Protein AF-A0A1M3G402-F1 (afdb_monomer)

pLDDT: mean 89.8, std 9.54, range [37.75, 97.69]

Structure (mmCIF, N/CA/C/O backbone):
data_AF-A0A1M3G402-F1
#
_entry.id   AF-A0A1M3G402-F1
#
loop_
_atom_site.group_PDB
_atom_site.id
_atom_site.type_symbol
_atom_site.label_atom_id
_atom_site.label_alt_id
_atom_site.label_comp_id
_atom_site.label_asym_id
_atom_site.label_entity_id
_atom_site.label_seq_id
_atom_site.pdbx_PDB_ins_code
_atom_site.Cartn_x
_atom_site.Cartn_y
_atom_site.Cartn_z
_atom_site.occupancy
_atom_site.B_iso_or_equiv
_atom_site.auth_seq_id
_atom_site.auth_comp_id
_atom_site.auth_asym_id
_atom_site.auth_atom_id
_atom_site.pdbx_PDB_model_num
ATOM 1 N N . MET A 1 1 ? 2.327 3.807 -29.766 1.00 37.75 1 MET A N 1
ATOM 2 C CA . MET A 1 1 ? 3.514 4.642 -29.469 1.00 37.75 1 MET A CA 1
ATOM 3 C C . MET A 1 1 ? 4.165 4.108 -28.208 1.00 37.75 1 MET A C 1
ATOM 5 O O . MET A 1 1 ? 3.500 4.064 -27.182 1.00 37.75 1 MET A O 1
ATOM 9 N N . SER A 1 2 ? 5.418 3.668 -28.281 1.00 40.75 2 SER A N 1
ATOM 10 C CA . SER A 1 2 ? 6.236 3.371 -27.102 1.00 40.75 2 SER A CA 1
ATOM 11 C C . SER A 1 2 ? 6.726 4.685 -26.488 1.00 40.75 2 SER A C 1
ATOM 13 O O . SER A 1 2 ? 7.307 5.507 -27.195 1.00 40.75 2 SER A O 1
ATOM 15 N N . HIS A 1 3 ? 6.468 4.901 -25.198 1.00 56.16 3 HIS A N 1
ATOM 16 C CA . HIS A 1 3 ? 6.969 6.053 -24.447 1.00 56.16 3 HIS A CA 1
ATOM 17 C C . HIS A 1 3 ? 8.198 5.620 -23.642 1.00 56.16 3 HIS A C 1
ATOM 19 O O . HIS A 1 3 ? 8.148 4.592 -22.970 1.00 56.16 3 HIS A O 1
ATOM 25 N N . ILE A 1 4 ? 9.298 6.368 -23.740 1.00 74.06 4 ILE A N 1
ATOM 26 C CA . ILE A 1 4 ? 10.528 6.113 -22.983 1.00 74.06 4 ILE A CA 1
ATOM 27 C C . ILE A 1 4 ? 10.749 7.306 -22.059 1.00 74.06 4 ILE A C 1
ATOM 29 O O . ILE A 1 4 ? 10.953 8.423 -22.530 1.00 74.06 4 ILE A O 1
ATOM 33 N N . GLU A 1 5 ? 10.724 7.057 -20.752 1.00 68.94 5 GLU A N 1
ATOM 34 C CA . GLU A 1 5 ? 11.042 8.053 -19.732 1.00 68.94 5 GLU A CA 1
ATOM 35 C C . GLU A 1 5 ? 12.444 7.793 -19.178 1.00 68.94 5 GLU A C 1
ATOM 37 O O . GLU A 1 5 ? 12.760 6.691 -18.728 1.00 68.94 5 GLU A O 1
ATOM 42 N N . VAL A 1 6 ? 13.293 8.822 -19.191 1.00 75.94 6 VAL A N 1
ATOM 43 C CA . VAL A 1 6 ? 14.640 8.775 -18.610 1.00 75.94 6 VAL A CA 1
ATOM 44 C C . VAL A 1 6 ? 14.690 9.772 -17.459 1.00 75.94 6 VAL A C 1
ATOM 46 O O . VAL A 1 6 ? 14.539 10.974 -17.667 1.00 75.94 6 VAL A O 1
ATOM 49 N N . SER A 1 7 ? 14.899 9.282 -16.236 1.00 65.88 7 SER A N 1
ATOM 50 C CA . SER A 1 7 ? 14.936 10.114 -15.030 1.00 65.88 7 SER A CA 1
ATOM 51 C C . SER A 1 7 ? 16.307 10.069 -14.365 1.00 65.88 7 SER A C 1
ATOM 53 O O . SER A 1 7 ? 16.817 9.005 -14.016 1.00 65.88 7 SER A O 1
ATOM 55 N N . VAL A 1 8 ? 16.879 11.253 -14.133 1.00 62.59 8 VAL A N 1
ATOM 56 C CA . VAL A 1 8 ? 18.131 11.443 -13.377 1.00 62.59 8 VAL A CA 1
ATOM 57 C C . VAL A 1 8 ? 17.907 11.327 -11.862 1.00 62.59 8 VAL A C 1
ATOM 59 O O . VAL A 1 8 ? 18.861 11.235 -11.099 1.00 62.59 8 VAL A O 1
ATOM 62 N N . ARG A 1 9 ? 16.641 11.341 -11.421 1.00 65.81 9 ARG A N 1
ATOM 63 C CA . ARG A 1 9 ? 16.237 11.309 -10.005 1.00 65.81 9 ARG A CA 1
ATOM 64 C C . ARG A 1 9 ? 15.881 9.907 -9.512 1.00 65.81 9 ARG A C 1
ATOM 66 O O . ARG A 1 9 ? 15.567 9.735 -8.338 1.00 65.81 9 ARG A O 1
ATOM 73 N N . SER A 1 10 ? 15.881 8.915 -10.402 1.00 67.44 10 SER A N 1
ATOM 74 C CA . SER A 1 10 ? 15.511 7.549 -10.047 1.00 67.44 10 SER A CA 1
ATOM 75 C C . SER A 1 10 ? 16.657 6.857 -9.322 1.00 67.44 10 SER A C 1
ATOM 77 O O . SER A 1 10 ? 17.731 6.647 -9.889 1.00 67.44 10 SER A O 1
ATOM 79 N N . LEU A 1 11 ? 16.406 6.453 -8.077 1.00 74.25 11 LEU A N 1
ATOM 80 C CA . LEU A 1 11 ? 17.325 5.605 -7.332 1.00 74.25 11 LEU A CA 1
ATOM 81 C C . LEU A 1 11 ? 17.373 4.227 -8.011 1.00 74.25 11 LEU A C 1
ATOM 83 O O . LEU A 1 11 ? 16.361 3.526 -8.094 1.00 74.25 11 LEU A O 1
ATOM 87 N N . LYS A 1 12 ? 18.545 3.864 -8.541 1.00 77.25 12 LYS A N 1
ATOM 88 C CA . LYS A 1 12 ? 18.757 2.588 -9.247 1.00 77.25 12 LYS A CA 1
ATOM 89 C C . LYS A 1 12 ? 18.954 1.409 -8.296 1.00 77.25 12 LYS A C 1
ATOM 91 O O . LYS A 1 12 ? 18.904 0.273 -8.741 1.00 77.25 12 LYS A O 1
ATOM 96 N N . THR A 1 13 ? 19.186 1.673 -7.015 1.00 79.31 13 THR A N 1
ATOM 97 C CA . THR A 1 13 ? 19.441 0.667 -5.985 1.00 79.31 13 THR A CA 1
ATOM 98 C C . THR A 1 13 ? 18.247 0.513 -5.032 1.00 79.31 13 THR A C 1
ATOM 100 O O . THR A 1 13 ? 17.574 1.504 -4.741 1.00 79.31 13 THR A O 1
ATOM 103 N N . PRO A 1 14 ? 17.991 -0.704 -4.519 1.00 88.44 14 PRO A N 1
ATOM 104 C CA . PRO A 1 14 ? 18.639 -1.959 -4.905 1.00 88.44 14 PRO A CA 1
ATOM 105 C C . PRO A 1 14 ? 18.153 -2.468 -6.278 1.00 88.44 14 PRO A C 1
ATOM 107 O O . PRO A 1 14 ? 17.034 -2.180 -6.714 1.00 88.44 14 PRO A O 1
ATOM 110 N N . PHE A 1 15 ? 19.023 -3.207 -6.968 1.00 90.69 15 PHE A N 1
ATOM 111 C CA . PHE A 1 15 ? 18.737 -3.853 -8.248 1.00 90.69 15 PHE A CA 1
ATOM 112 C C . PHE A 1 15 ? 19.199 -5.308 -8.220 1.00 90.69 15 PHE A C 1
ATOM 114 O O . PHE A 1 15 ? 20.129 -5.661 -7.501 1.00 90.69 15 PHE A O 1
ATOM 121 N N . THR A 1 16 ? 18.584 -6.132 -9.062 1.00 91.50 16 THR A N 1
ATOM 122 C CA . THR A 1 16 ? 19.033 -7.499 -9.342 1.00 91.50 16 THR A CA 1
ATOM 123 C C . THR A 1 16 ? 19.282 -7.660 -10.831 1.00 91.50 16 THR A C 1
ATOM 125 O O . THR A 1 16 ? 18.688 -6.960 -11.650 1.00 91.50 16 THR A O 1
ATOM 128 N N . VAL A 1 17 ? 20.179 -8.570 -11.194 1.00 93.94 17 VAL A N 1
ATOM 129 C CA . VAL A 1 17 ? 20.367 -8.977 -12.587 1.00 93.94 17 VAL A CA 1
ATOM 130 C C . VAL A 1 17 ? 19.449 -10.163 -12.848 1.00 93.94 17 VAL A C 1
ATOM 132 O O . VAL A 1 17 ? 19.457 -11.133 -12.088 1.00 93.94 17 VAL A O 1
ATOM 135 N N . ARG A 1 18 ? 18.628 -10.078 -13.894 1.00 93.19 18 ARG A N 1
ATOM 136 C CA . ARG A 1 18 ? 17.755 -11.172 -14.326 1.00 93.19 18 ARG A CA 1
ATOM 137 C C . ARG A 1 18 ? 17.930 -11.424 -15.822 1.00 93.19 18 ARG A C 1
ATOM 139 O O . ARG A 1 18 ? 17.976 -10.454 -16.580 1.00 93.19 18 ARG A O 1
ATOM 146 N N . PRO A 1 19 ? 18.016 -12.691 -16.258 1.00 94.25 19 PRO A N 1
ATOM 147 C CA . PRO A 1 19 ? 17.933 -13.011 -17.673 1.00 94.25 19 PRO A CA 1
ATOM 148 C C . PRO A 1 19 ? 16.510 -12.732 -18.169 1.00 94.25 19 PRO A C 1
ATOM 150 O O . PRO A 1 19 ? 15.538 -13.067 -17.490 1.00 94.25 19 PRO A O 1
ATOM 153 N N . ILE A 1 20 ? 16.392 -12.119 -19.342 1.00 93.00 20 ILE A N 1
ATOM 154 C CA . ILE A 1 20 ? 15.121 -11.899 -20.034 1.00 93.00 20 ILE A CA 1
ATOM 155 C C . ILE A 1 20 ? 15.111 -12.730 -21.314 1.00 93.00 20 ILE A C 1
ATOM 157 O O . ILE A 1 20 ? 16.090 -12.745 -22.063 1.00 93.00 20 ILE A O 1
ATOM 161 N N . GLN A 1 21 ? 13.980 -13.388 -21.555 1.00 92.62 21 GLN A N 1
ATOM 162 C CA . GLN A 1 21 ? 13.666 -14.122 -22.772 1.00 92.62 21 GLN A CA 1
ATOM 163 C C . GLN A 1 21 ? 12.439 -13.490 -23.435 1.00 92.62 21 GLN A C 1
ATOM 165 O O . GLN A 1 21 ? 11.575 -12.932 -22.755 1.00 92.62 21 GLN A O 1
ATOM 170 N N . SER A 1 22 ? 12.355 -13.532 -24.766 1.00 90.75 22 SER A N 1
ATOM 171 C CA . SER A 1 22 ? 11.136 -13.084 -25.435 1.00 90.75 22 SER A CA 1
ATOM 172 C C . SER A 1 22 ? 9.976 -14.046 -25.161 1.00 90.75 22 SER A C 1
ATOM 174 O O . SER A 1 22 ? 10.146 -15.266 -25.132 1.00 90.75 22 SER A O 1
ATOM 176 N N . ILE A 1 23 ? 8.766 -13.493 -25.050 1.00 88.31 23 ILE A N 1
ATOM 177 C CA . ILE A 1 23 ? 7.531 -14.287 -24.946 1.00 88.31 23 ILE A CA 1
ATOM 178 C C . ILE A 1 23 ? 7.368 -15.198 -26.175 1.00 88.31 23 ILE A C 1
ATOM 180 O O . ILE A 1 23 ? 6.824 -16.293 -26.065 1.00 88.31 23 ILE A O 1
ATOM 184 N N . LEU A 1 24 ? 7.850 -14.764 -27.350 1.00 89.94 24 LEU A N 1
ATOM 185 C CA . LEU A 1 24 ? 7.780 -15.558 -28.576 1.00 89.94 24 LEU A CA 1
ATOM 186 C C . LEU A 1 24 ? 8.576 -16.856 -28.432 1.00 89.94 24 LEU A C 1
ATOM 188 O O . LEU A 1 24 ? 8.057 -17.914 -28.768 1.00 89.94 24 LEU A O 1
ATOM 192 N N . TRP A 1 25 ? 9.796 -16.781 -27.902 1.00 91.50 25 TRP A N 1
ATOM 193 C CA . TRP A 1 25 ? 10.614 -17.962 -27.650 1.00 91.50 25 TRP A CA 1
ATOM 194 C C . TRP A 1 25 ? 10.048 -18.845 -26.536 1.00 91.50 25 TRP A C 1
ATOM 196 O O . TRP A 1 25 ? 10.049 -20.065 -26.677 1.00 91.50 25 TRP A O 1
ATOM 206 N N . GLU A 1 26 ? 9.538 -18.252 -25.450 1.00 88.69 26 GLU A N 1
ATOM 207 C CA . GLU A 1 26 ? 8.918 -19.004 -24.347 1.00 88.69 26 GLU A CA 1
ATOM 208 C C . GLU A 1 26 ? 7.673 -19.782 -24.800 1.00 88.69 26 GLU A C 1
ATOM 210 O O . GLU A 1 26 ? 7.491 -20.935 -24.412 1.00 88.69 26 GLU A O 1
ATOM 215 N N . ALA A 1 27 ? 6.830 -19.174 -25.640 1.00 91.12 27 ALA A N 1
ATOM 216 C CA . ALA A 1 27 ? 5.607 -19.800 -26.135 1.00 91.12 27 ALA A CA 1
ATOM 217 C C . ALA A 1 27 ? 5.838 -20.706 -27.360 1.00 91.12 27 ALA A C 1
ATOM 219 O O . ALA A 1 27 ? 5.139 -21.706 -27.526 1.00 91.12 27 ALA A O 1
ATOM 220 N N . PHE A 1 28 ? 6.801 -20.364 -28.224 1.00 91.06 28 PHE A N 1
ATOM 221 C CA . PHE A 1 28 ? 7.048 -21.019 -29.513 1.00 91.06 28 PHE A CA 1
ATOM 222 C C . PHE A 1 28 ? 8.554 -21.157 -29.802 1.00 91.06 28 PHE A C 1
ATOM 224 O O . PHE A 1 28 ? 9.082 -20.487 -30.698 1.00 91.06 28 PHE A O 1
ATOM 231 N N . PRO A 1 29 ? 9.271 -22.042 -29.086 1.00 90.06 29 PRO A N 1
ATOM 232 C CA . PRO A 1 29 ? 10.701 -22.230 -29.302 1.00 90.06 29 PRO A CA 1
ATOM 233 C C . PRO A 1 29 ? 10.969 -22.718 -30.732 1.00 90.06 29 PRO A C 1
ATOM 235 O O . PRO A 1 29 ? 10.408 -23.721 -31.180 1.00 90.06 29 PRO A O 1
ATOM 238 N N . ASN A 1 30 ? 11.837 -22.012 -31.462 1.00 89.31 30 ASN A N 1
ATOM 239 C CA . ASN A 1 30 ? 12.111 -22.295 -32.870 1.00 89.31 30 ASN A CA 1
ATOM 240 C C . ASN A 1 30 ? 13.609 -22.252 -33.175 1.00 89.31 30 ASN A C 1
ATOM 242 O O . ASN A 1 30 ? 14.201 -21.187 -33.284 1.00 89.31 30 ASN A O 1
ATOM 246 N N . VAL A 1 31 ? 14.208 -23.414 -33.427 1.00 90.00 31 VAL A N 1
ATOM 247 C CA . VAL A 1 31 ? 15.645 -23.548 -33.724 1.00 90.00 31 VAL A CA 1
ATOM 248 C C . VAL A 1 31 ? 16.144 -22.687 -34.895 1.00 90.00 31 VAL A C 1
ATOM 250 O O . VAL A 1 31 ? 17.323 -22.347 -34.920 1.00 90.00 31 VAL A O 1
ATOM 253 N N . ALA A 1 32 ? 15.279 -22.299 -35.840 1.00 89.12 32 ALA A N 1
ATOM 254 C CA . ALA A 1 32 ? 15.641 -21.396 -36.938 1.00 89.12 32 ALA A CA 1
ATOM 255 C C . ALA A 1 32 ? 15.871 -19.943 -36.478 1.00 89.12 32 ALA A C 1
ATOM 257 O O . ALA A 1 32 ? 16.594 -19.199 -37.137 1.00 89.12 32 ALA A O 1
ATOM 258 N N . TYR A 1 33 ? 15.286 -19.558 -35.342 1.00 84.25 33 TYR A N 1
ATOM 259 C CA . TYR A 1 33 ? 15.416 -18.252 -34.696 1.00 84.25 33 TYR A CA 1
ATOM 260 C C . TYR A 1 33 ? 15.841 -18.444 -33.239 1.00 84.25 33 TYR A C 1
ATOM 262 O O . TYR A 1 33 ? 15.165 -17.984 -32.325 1.00 84.25 33 TYR A O 1
ATOM 270 N N . ALA A 1 34 ? 16.928 -19.191 -33.026 1.00 88.00 34 ALA A N 1
ATOM 271 C CA . ALA A 1 34 ? 17.451 -19.448 -31.691 1.00 88.00 34 ALA A CA 1
ATOM 272 C C . ALA A 1 34 ? 17.720 -18.134 -30.941 1.00 88.00 34 ALA A C 1
ATOM 274 O O . ALA A 1 34 ? 18.495 -17.295 -31.402 1.00 88.00 34 ALA A O 1
ATOM 275 N N . GLU A 1 35 ? 17.091 -17.975 -29.779 1.00 90.00 35 GLU A N 1
ATOM 276 C CA . GLU A 1 35 ? 17.297 -16.832 -28.899 1.00 90.00 35 GLU A CA 1
ATOM 277 C C . GLU A 1 35 ? 18.067 -17.267 -27.652 1.00 90.00 35 GLU A C 1
ATOM 279 O O . GLU A 1 35 ? 17.742 -18.274 -27.023 1.00 90.00 35 GLU A O 1
ATOM 284 N N . THR A 1 36 ? 19.072 -16.482 -27.272 1.00 90.19 36 THR A N 1
ATOM 285 C CA . THR A 1 36 ? 19.764 -16.642 -25.990 1.00 90.19 36 THR A CA 1
ATOM 286 C C . THR A 1 36 ? 19.214 -15.600 -25.017 1.00 90.19 36 THR A C 1
ATOM 288 O O . THR A 1 36 ? 19.193 -14.419 -25.385 1.00 90.19 36 THR A O 1
ATOM 291 N N . PRO A 1 37 ? 18.811 -15.981 -23.788 1.00 92.31 37 PRO A N 1
ATOM 292 C CA . PRO A 1 37 ? 18.436 -15.006 -22.776 1.00 92.31 37 PRO A CA 1
ATOM 293 C C . PRO A 1 37 ? 19.572 -14.007 -22.549 1.00 92.31 37 PRO A C 1
ATOM 295 O O . PRO A 1 37 ? 20.740 -14.397 -22.481 1.00 92.31 37 PRO A O 1
ATOM 298 N N . PHE A 1 38 ? 19.241 -12.727 -22.400 1.00 93.00 38 PHE A N 1
ATOM 299 C CA . PHE A 1 38 ? 20.225 -11.690 -22.088 1.00 93.00 38 PHE A CA 1
ATOM 300 C C . PHE A 1 38 ? 19.964 -11.092 -20.711 1.00 93.00 38 PHE A C 1
ATOM 302 O O . PHE A 1 38 ? 18.823 -10.978 -20.263 1.00 93.00 38 PHE A O 1
ATOM 309 N N . GLU A 1 39 ? 21.036 -10.724 -20.021 1.00 95.69 39 GLU A N 1
ATOM 310 C CA . GLU A 1 39 ? 20.957 -10.198 -18.665 1.00 95.69 39 GLU A CA 1
ATOM 311 C C . GLU A 1 39 ? 20.551 -8.724 -18.649 1.00 95.69 39 GLU A C 1
ATOM 313 O O . GLU A 1 39 ? 21.110 -7.889 -19.363 1.00 95.69 39 GLU A O 1
ATOM 318 N N . VAL A 1 40 ? 19.592 -8.394 -17.784 1.00 93.81 40 VAL A N 1
ATOM 319 C CA . VAL A 1 40 ? 19.124 -7.027 -17.561 1.00 93.81 40 VAL A CA 1
ATOM 320 C C . VAL A 1 40 ? 19.171 -6.704 -16.076 1.00 93.81 40 VAL A C 1
ATOM 322 O O . VAL A 1 40 ? 18.715 -7.477 -15.233 1.00 93.81 40 VAL A O 1
ATOM 325 N N . MET A 1 41 ? 19.704 -5.526 -15.753 1.00 92.12 41 MET A N 1
ATOM 326 C CA . MET A 1 41 ? 19.591 -4.955 -14.414 1.00 92.12 41 MET A CA 1
ATOM 327 C C . MET A 1 41 ? 18.175 -4.419 -14.211 1.00 92.12 41 MET A C 1
ATOM 329 O O . MET A 1 41 ? 17.766 -3.466 -14.878 1.00 92.12 41 MET A O 1
ATOM 333 N N . ILE A 1 42 ? 17.447 -5.005 -13.268 1.00 90.31 42 ILE A N 1
ATOM 334 C CA . ILE A 1 42 ? 16.096 -4.594 -12.900 1.00 90.31 42 ILE A CA 1
ATOM 335 C C . ILE A 1 42 ? 16.083 -4.026 -11.484 1.00 90.31 42 ILE A C 1
ATOM 337 O O . ILE A 1 42 ? 16.729 -4.555 -10.579 1.00 90.31 42 ILE A O 1
ATOM 341 N N . VAL A 1 43 ? 15.329 -2.947 -11.280 1.00 91.19 43 VAL A N 1
ATOM 342 C CA . VAL A 1 43 ? 15.052 -2.443 -9.929 1.00 91.19 43 VAL A CA 1
ATOM 343 C C . VAL A 1 43 ? 14.265 -3.507 -9.172 1.00 91.19 43 VAL A C 1
ATOM 345 O O . VAL A 1 43 ? 13.357 -4.126 -9.727 1.00 91.19 43 VAL A O 1
ATOM 348 N N . GLU A 1 44 ? 14.615 -3.735 -7.910 1.00 92.25 44 GLU A N 1
ATOM 349 C CA . GLU A 1 44 ? 13.956 -4.779 -7.134 1.00 92.25 44 GLU A CA 1
ATOM 350 C C . GLU A 1 44 ? 12.474 -4.459 -6.857 1.00 92.25 44 GLU A C 1
ATOM 352 O O . GLU A 1 44 ? 12.149 -3.331 -6.463 1.00 92.25 44 GLU A O 1
ATOM 357 N N . PRO A 1 45 ? 11.572 -5.457 -6.963 1.00 92.19 45 PRO A N 1
ATOM 358 C CA . PRO A 1 45 ? 10.139 -5.267 -6.737 1.00 92.19 45 PRO A CA 1
ATOM 359 C C . PRO A 1 45 ? 9.795 -4.640 -5.381 1.00 92.19 45 PRO A C 1
ATOM 361 O O . PRO A 1 45 ? 8.915 -3.781 -5.322 1.00 92.19 45 PRO A O 1
ATOM 364 N N . ARG A 1 46 ? 10.523 -4.995 -4.308 1.00 94.19 46 ARG A N 1
ATOM 365 C CA . ARG A 1 46 ? 10.306 -4.443 -2.956 1.00 94.19 46 ARG A CA 1
ATOM 366 C C . ARG A 1 46 ? 10.448 -2.921 -2.905 1.00 94.19 46 ARG A C 1
ATOM 368 O O . ARG A 1 46 ? 9.640 -2.244 -2.276 1.00 94.19 46 ARG A O 1
ATOM 375 N N . LYS A 1 47 ? 11.416 -2.362 -3.639 1.00 93.94 47 LYS A N 1
ATOM 376 C CA . LYS A 1 47 ? 11.606 -0.912 -3.738 1.00 93.94 47 LYS A CA 1
ATOM 377 C C . LYS A 1 47 ? 10.439 -0.271 -4.478 1.00 93.94 47 LYS A C 1
ATOM 379 O O . LYS A 1 47 ? 9.840 0.677 -3.977 1.00 93.94 47 LYS A O 1
ATOM 384 N N . THR A 1 48 ? 10.103 -0.794 -5.655 1.00 92.81 48 THR A N 1
ATOM 385 C CA . THR A 1 48 ? 9.006 -0.259 -6.471 1.00 92.81 48 THR A CA 1
ATOM 386 C C . THR A 1 48 ? 7.664 -0.333 -5.740 1.00 92.81 48 THR A C 1
ATOM 388 O O . THR A 1 48 ? 6.837 0.565 -5.888 1.00 92.81 48 THR A O 1
ATOM 391 N N . PHE A 1 49 ? 7.449 -1.368 -4.931 1.00 96.00 49 PHE A N 1
ATOM 392 C CA . PHE A 1 49 ? 6.276 -1.508 -4.077 1.00 96.00 49 PHE A CA 1
ATOM 393 C C . PHE A 1 49 ? 6.170 -0.368 -3.050 1.00 96.00 49 PHE A C 1
ATOM 395 O O . PHE A 1 49 ? 5.148 0.318 -3.009 1.00 96.00 49 PHE A O 1
ATOM 402 N N . LEU A 1 50 ? 7.239 -0.093 -2.291 1.00 96.69 50 LEU A N 1
ATOM 403 C CA . LEU A 1 50 ? 7.266 1.016 -1.327 1.00 96.69 50 LEU A CA 1
ATOM 404 C C . LEU A 1 50 ? 7.129 2.379 -2.014 1.00 96.69 50 LEU A C 1
ATOM 406 O O . LEU A 1 50 ? 6.383 3.241 -1.556 1.00 96.69 50 LEU A O 1
ATOM 410 N N . GLU A 1 51 ? 7.791 2.573 -3.155 1.00 95.06 51 GLU A N 1
ATOM 411 C CA . GLU A 1 51 ? 7.688 3.817 -3.920 1.00 95.06 51 GLU A CA 1
ATOM 412 C C . GLU A 1 51 ? 6.263 4.108 -4.399 1.00 95.06 51 GLU A C 1
ATOM 414 O O . GLU A 1 51 ? 5.872 5.277 -4.419 1.00 95.06 51 GLU A O 1
ATOM 419 N N . LYS A 1 52 ? 5.484 3.077 -4.753 1.00 96.00 52 LYS A N 1
ATOM 420 C CA . LYS A 1 52 ? 4.062 3.222 -5.099 1.00 96.00 52 LYS A CA 1
ATOM 421 C C . LYS A 1 52 ? 3.232 3.620 -3.884 1.00 96.00 52 LYS A C 1
ATOM 423 O O . LYS A 1 52 ? 2.437 4.550 -3.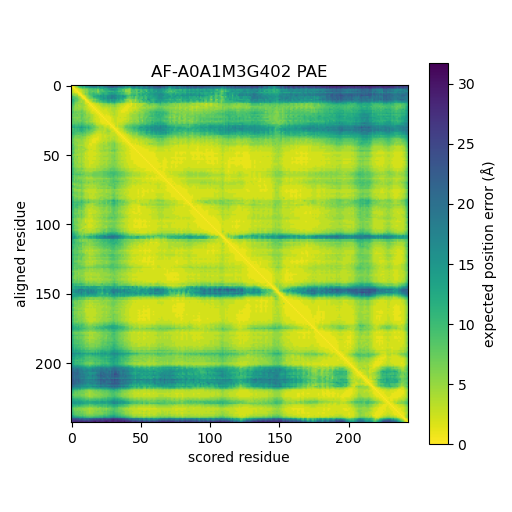992 1.00 96.00 52 LYS A O 1
ATOM 428 N N . ALA A 1 53 ? 3.461 2.987 -2.734 1.00 97.50 53 ALA A N 1
ATOM 429 C CA . ALA A 1 53 ? 2.768 3.336 -1.495 1.00 97.50 53 ALA A CA 1
ATOM 430 C C . ALA A 1 53 ? 3.020 4.806 -1.102 1.00 97.50 53 ALA A C 1
ATOM 432 O O . ALA A 1 53 ? 2.078 5.544 -0.811 1.00 97.50 53 ALA A O 1
ATOM 433 N N . PHE A 1 54 ? 4.274 5.264 -1.184 1.00 96.88 54 PHE A N 1
ATOM 434 C CA . PHE A 1 54 ? 4.634 6.662 -0.929 1.00 96.88 54 PHE A CA 1
ATOM 435 C C . PHE A 1 54 ? 4.029 7.619 -1.956 1.00 96.88 54 PHE A C 1
ATOM 437 O O . PHE A 1 54 ? 3.483 8.648 -1.575 1.00 96.88 54 PHE A O 1
ATOM 444 N N . LEU A 1 55 ? 4.064 7.273 -3.246 1.00 95.81 55 LEU A N 1
ATOM 445 C CA . LEU A 1 55 ? 3.466 8.095 -4.299 1.00 95.81 55 LEU A CA 1
ATOM 446 C C . LEU A 1 55 ? 1.966 8.305 -4.068 1.00 95.81 55 LEU A C 1
ATOM 448 O O . LEU A 1 55 ? 1.480 9.426 -4.201 1.00 95.81 55 LEU A O 1
ATOM 452 N N . LEU A 1 56 ? 1.234 7.249 -3.706 1.00 97.44 56 LEU A N 1
ATOM 453 C CA . LEU A 1 56 ? -0.196 7.341 -3.412 1.00 97.44 56 LEU A CA 1
ATOM 454 C C . LEU A 1 56 ? -0.467 8.196 -2.173 1.00 97.44 56 LEU A C 1
ATOM 456 O O . LEU A 1 56 ? -1.383 9.014 -2.187 1.00 97.44 56 LEU A O 1
ATOM 460 N N . HIS A 1 57 ? 0.361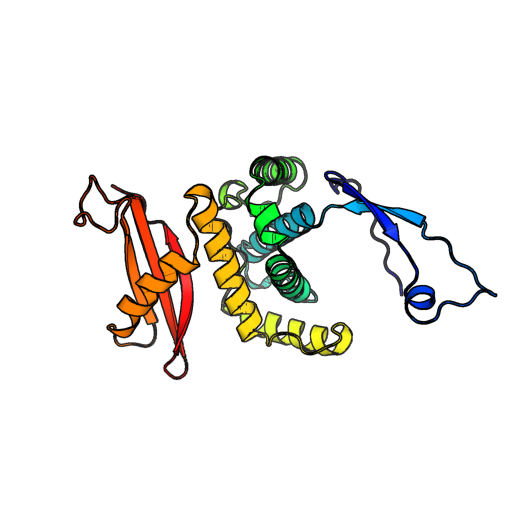 8.071 -1.135 1.00 97.38 57 HIS A N 1
ATOM 461 C CA . HIS A 1 57 ? 0.262 8.929 0.042 1.00 97.38 57 HIS A CA 1
ATOM 462 C C . HIS A 1 57 ? 0.448 10.410 -0.290 1.00 97.38 57 HIS A C 1
ATOM 464 O O . HIS A 1 57 ? -0.364 11.250 0.096 1.00 97.38 57 HIS A O 1
ATOM 470 N N . GLU A 1 58 ? 1.488 10.730 -1.055 1.00 95.69 58 GLU A N 1
ATOM 471 C CA . GLU A 1 58 ? 1.786 12.090 -1.505 1.00 95.69 58 GLU A CA 1
ATOM 472 C C . GLU A 1 58 ? 0.660 12.664 -2.385 1.00 95.69 58 GLU A C 1
ATOM 474 O O . GLU A 1 58 ? 0.337 13.854 -2.314 1.00 95.69 58 GLU A O 1
ATOM 479 N N . GLU A 1 59 ? 0.051 11.816 -3.217 1.00 96.38 59 GLU A N 1
ATOM 480 C CA . GLU A 1 59 ? -1.045 12.167 -4.116 1.00 96.38 59 GLU A CA 1
ATOM 481 C C . GLU A 1 59 ? -2.347 12.438 -3.343 1.00 96.38 59 GLU A C 1
ATOM 483 O O . GLU A 1 59 ? -2.973 13.479 -3.549 1.00 96.38 59 GLU A O 1
ATOM 488 N N . PHE A 1 60 ? -2.724 11.570 -2.399 1.00 96.31 60 PHE A N 1
ATOM 489 C CA . PHE A 1 60 ? -3.934 11.728 -1.580 1.00 96.31 60 PHE A CA 1
ATOM 490 C C . PHE A 1 60 ? -3.796 12.769 -0.467 1.00 96.31 60 PHE A C 1
ATOM 492 O O . PHE A 1 60 ? -4.805 13.317 -0.007 1.00 96.31 60 PHE A O 1
ATOM 499 N N . GLY A 1 61 ? -2.560 13.107 -0.095 1.00 94.44 61 GLY A N 1
ATOM 500 C CA . GLY A 1 61 ? -2.218 14.191 0.823 1.00 94.44 61 GLY A CA 1
ATOM 501 C C . GLY A 1 61 ? -2.395 15.598 0.244 1.00 94.44 61 GLY A C 1
ATOM 502 O O . GLY A 1 61 ? -2.202 16.576 0.962 1.00 94.44 61 GLY A O 1
ATOM 503 N N . LYS A 1 62 ? -2.780 15.746 -1.033 1.00 95.44 62 LYS A N 1
ATOM 504 C CA . LYS A 1 62 ? -3.040 17.066 -1.623 1.00 95.44 62 LYS A CA 1
ATOM 505 C C . LYS A 1 62 ? -4.111 17.833 -0.826 1.00 95.44 62 LYS A C 1
ATOM 507 O O . LYS A 1 62 ? -5.184 17.270 -0.569 1.00 95.44 62 LYS A O 1
ATOM 512 N N . PRO A 1 63 ? -3.860 19.116 -0.481 1.00 94.56 63 PRO A N 1
ATOM 513 C CA . PRO A 1 63 ? -4.828 19.945 0.242 1.00 94.56 63 PRO A CA 1
ATOM 514 C C . PRO A 1 63 ? -6.107 20.184 -0.563 1.00 94.56 63 PRO A C 1
ATOM 516 O O . PRO A 1 63 ? -7.206 20.168 -0.023 1.00 94.56 63 PRO A O 1
ATOM 519 N N . ASP A 1 64 ? -5.952 20.379 -1.872 1.00 94.75 64 ASP A N 1
ATOM 520 C CA . ASP A 1 64 ? -7.053 20.547 -2.814 1.00 94.75 64 ASP A CA 1
ATOM 521 C C . ASP A 1 64 ? -7.365 19.205 -3.484 1.00 94.75 64 ASP A C 1
ATOM 523 O O . ASP A 1 64 ? -6.618 18.736 -4.349 1.00 94.75 64 ASP A O 1
ATOM 527 N N . LYS A 1 65 ? -8.477 18.588 -3.071 1.00 92.19 65 LYS A N 1
ATOM 528 C CA . LYS A 1 65 ? -8.902 17.262 -3.539 1.00 92.19 65 LYS A CA 1
ATOM 529 C C . LYS A 1 65 ? -9.227 17.227 -5.030 1.00 92.19 65 LYS A C 1
ATOM 531 O O . LYS A 1 65 ? -9.025 16.198 -5.662 1.00 92.19 65 LYS A O 1
ATOM 536 N N . SER A 1 66 ? -9.602 18.360 -5.629 1.00 92.56 66 SER A N 1
ATOM 537 C CA . SER A 1 66 ? -9.847 18.446 -7.076 1.00 92.56 66 SER A CA 1
ATOM 538 C C . SER A 1 66 ? -8.580 18.251 -7.921 1.00 92.56 66 SER A C 1
ATOM 540 O O . SER A 1 66 ? -8.664 17.946 -9.109 1.00 92.56 66 SER A O 1
ATOM 542 N N . LYS A 1 67 ? -7.393 18.398 -7.312 1.00 94.69 67 LYS A N 1
ATOM 543 C CA . LYS A 1 67 ? -6.084 18.222 -7.965 1.00 94.69 67 LYS A CA 1
ATOM 544 C C . LYS A 1 67 ? -5.507 16.818 -7.809 1.00 94.69 67 LYS A C 1
ATOM 546 O O . LYS A 1 67 ? -4.364 16.582 -8.230 1.00 94.69 67 LYS A O 1
ATOM 551 N N . ILE A 1 68 ? -6.248 15.904 -7.184 1.00 96.19 68 ILE A N 1
ATOM 552 C CA . ILE A 1 68 ? -5.867 14.496 -7.128 1.00 96.19 68 ILE A CA 1
ATOM 553 C C . ILE A 1 68 ? -6.004 13.917 -8.538 1.00 96.19 68 ILE A C 1
ATOM 555 O O . ILE A 1 68 ? -7.061 13.951 -9.163 1.00 96.19 68 ILE A O 1
ATOM 559 N N . ARG A 1 69 ? -4.898 13.394 -9.056 1.00 95.88 69 ARG A N 1
ATOM 560 C CA . ARG A 1 69 ? -4.833 12.693 -10.334 1.00 95.88 69 ARG A CA 1
ATOM 561 C C . ARG A 1 69 ? -5.438 11.312 -10.143 1.00 95.88 69 ARG A C 1
ATOM 563 O O . ARG A 1 69 ? -5.070 10.615 -9.205 1.00 95.88 69 ARG A O 1
ATOM 570 N N . TYR A 1 70 ? -6.328 10.918 -11.043 1.00 94.81 70 TYR A N 1
ATOM 571 C CA . TYR A 1 70 ? -6.928 9.579 -11.065 1.00 94.81 70 TYR A CA 1
ATOM 572 C C . TYR A 1 70 ? -6.615 8.831 -12.363 1.00 94.81 70 TYR A C 1
ATOM 574 O O . TYR A 1 70 ? -6.460 7.617 -12.340 1.00 94.81 70 TYR A O 1
ATOM 582 N N . ALA A 1 71 ? -6.459 9.547 -13.482 1.00 93.12 71 ALA A N 1
ATOM 583 C CA . ALA A 1 71 ? -6.215 8.939 -14.784 1.00 93.12 71 ALA A CA 1
ATOM 584 C C . ALA A 1 71 ? -4.923 8.105 -14.790 1.00 93.12 71 ALA A C 1
ATOM 586 O O . ALA A 1 71 ? -3.829 8.616 -14.531 1.00 93.12 71 ALA A O 1
ATOM 587 N N . ARG A 1 72 ? -5.061 6.824 -15.137 1.00 90.56 72 ARG A N 1
ATOM 588 C CA . ARG A 1 72 ? -4.036 5.774 -15.141 1.00 90.56 72 ARG A CA 1
ATOM 589 C C . ARG A 1 72 ? -3.396 5.524 -13.773 1.00 90.56 72 ARG A C 1
ATOM 591 O O . ARG A 1 72 ? -2.297 4.969 -13.737 1.00 90.56 72 ARG A O 1
ATOM 598 N N . MET A 1 73 ? -4.030 5.932 -12.672 1.00 94.31 73 MET A N 1
ATOM 599 C CA . MET A 1 73 ? -3.501 5.761 -11.311 1.00 94.31 73 MET A CA 1
ATOM 600 C C . MET A 1 73 ? -4.020 4.510 -10.613 1.00 94.31 73 MET A C 1
ATOM 602 O O . MET A 1 73 ? -3.310 3.965 -9.766 1.00 94.31 73 MET A O 1
ATOM 606 N N . SER A 1 74 ? -5.175 3.978 -11.021 1.00 94.19 74 SER A N 1
ATOM 607 C CA . SER A 1 74 ? -5.709 2.716 -10.488 1.00 94.19 74 SER A CA 1
ATOM 608 C C . SER A 1 74 ? -4.760 1.523 -10.682 1.00 94.19 74 SER A C 1
ATOM 610 O O . SER A 1 74 ? -4.736 0.615 -9.850 1.00 94.19 74 SER A O 1
ATOM 612 N N . ARG A 1 75 ? -3.883 1.557 -11.699 1.00 92.69 75 ARG A N 1
ATOM 613 C CA . ARG A 1 75 ? -2.823 0.550 -11.909 1.00 92.69 75 ARG A CA 1
ATOM 614 C C . ARG A 1 75 ? -1.923 0.350 -10.698 1.00 92.69 75 ARG A C 1
ATOM 616 O O . ARG A 1 75 ? -1.403 -0.739 -10.497 1.00 92.69 75 ARG A O 1
ATOM 623 N N . HIS A 1 76 ? -1.705 1.399 -9.904 1.00 95.62 76 HIS A N 1
ATOM 624 C CA . HIS A 1 76 ? -0.856 1.304 -8.724 1.00 95.62 76 HIS A CA 1
ATOM 625 C C . HIS A 1 76 ? -1.521 0.476 -7.630 1.00 95.62 76 HIS A C 1
ATOM 627 O O . HIS A 1 76 ? -0.821 -0.254 -6.938 1.00 95.62 76 HIS A O 1
ATOM 633 N N . PHE A 1 77 ? -2.852 0.525 -7.523 1.00 95.44 77 PHE A N 1
ATOM 634 C CA . PHE A 1 77 ? -3.603 -0.320 -6.598 1.00 95.44 77 PHE A CA 1
ATOM 635 C C . PHE A 1 77 ? -3.465 -1.786 -7.000 1.00 95.44 77 PHE A C 1
ATOM 637 O O . PHE A 1 77 ? -3.086 -2.616 -6.179 1.00 95.44 77 PHE A O 1
ATOM 644 N N . TYR A 1 78 ? -3.686 -2.080 -8.286 1.00 93.62 78 TYR A N 1
ATOM 645 C CA . TYR A 1 78 ? -3.517 -3.422 -8.837 1.00 93.62 78 TYR A CA 1
ATOM 646 C C . TYR A 1 78 ? -2.099 -3.952 -8.607 1.00 93.62 78 TYR A C 1
ATOM 648 O O . TYR A 1 78 ? -1.922 -5.004 -7.999 1.00 93.62 78 TYR A O 1
ATOM 656 N N . ASP A 1 79 ? -1.081 -3.181 -8.997 1.00 92.56 79 ASP A N 1
ATOM 657 C CA . ASP A 1 79 ? 0.320 -3.554 -8.807 1.00 92.56 79 ASP A CA 1
ATOM 658 C C . ASP A 1 79 ? 0.661 -3.821 -7.331 1.00 92.56 79 ASP A C 1
ATOM 660 O O . ASP A 1 79 ? 1.441 -4.724 -7.034 1.00 92.56 79 ASP A O 1
ATOM 664 N N . MET A 1 80 ? 0.132 -3.021 -6.397 1.00 95.31 80 MET A N 1
ATOM 665 C CA . MET A 1 80 ? 0.375 -3.210 -4.964 1.00 95.31 80 MET A CA 1
ATOM 666 C C . MET A 1 80 ? -0.275 -4.492 -4.451 1.00 95.31 80 MET A C 1
ATOM 668 O O . MET A 1 80 ? 0.384 -5.261 -3.754 1.00 95.31 80 MET A O 1
ATOM 672 N N . VAL A 1 81 ? -1.525 -4.755 -4.826 1.00 93.31 81 VAL A N 1
ATOM 673 C CA . VAL A 1 81 ? -2.241 -5.963 -4.404 1.00 93.31 81 VAL A CA 1
ATOM 674 C C . VAL A 1 81 ? -1.600 -7.224 -4.989 1.00 93.31 81 VAL A C 1
ATOM 676 O O . VAL A 1 81 ? -1.333 -8.164 -4.249 1.00 93.31 81 VAL A O 1
ATOM 679 N N . MET A 1 82 ? -1.239 -7.227 -6.274 1.00 91.56 82 MET A N 1
ATOM 680 C CA . MET A 1 82 ? -0.574 -8.381 -6.894 1.00 91.56 82 MET A CA 1
ATOM 681 C C . MET A 1 82 ? 0.817 -8.644 -6.303 1.00 91.56 82 MET A C 1
ATOM 683 O O . MET A 1 82 ? 1.172 -9.787 -6.028 1.00 91.56 82 MET A O 1
ATOM 687 N N . ASN A 1 83 ? 1.608 -7.594 -6.056 1.00 91.50 83 ASN A N 1
ATOM 688 C CA . ASN A 1 83 ? 2.921 -7.744 -5.419 1.00 91.50 83 ASN A CA 1
ATOM 689 C C . ASN A 1 83 ? 2.810 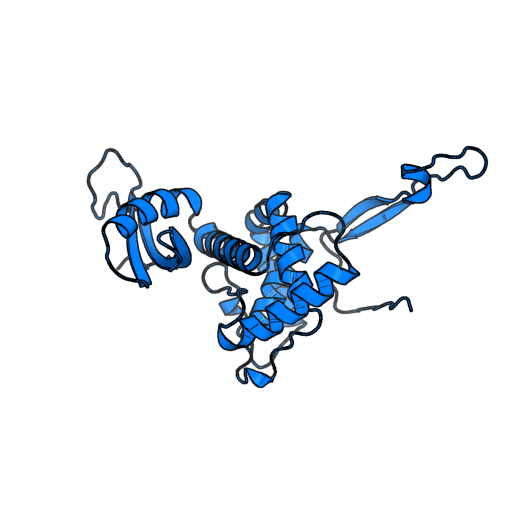-8.237 -3.971 1.00 91.50 83 ASN A C 1
ATOM 691 O O . ASN A 1 83 ? 3.668 -8.981 -3.499 1.00 91.50 83 ASN A O 1
ATOM 695 N N . MET A 1 84 ? 1.771 -7.818 -3.252 1.00 89.00 84 MET A N 1
ATOM 696 C CA . MET A 1 84 ? 1.490 -8.324 -1.915 1.00 89.00 84 MET A CA 1
ATOM 697 C C . MET A 1 84 ? 1.202 -9.830 -1.949 1.00 89.00 84 MET A C 1
ATO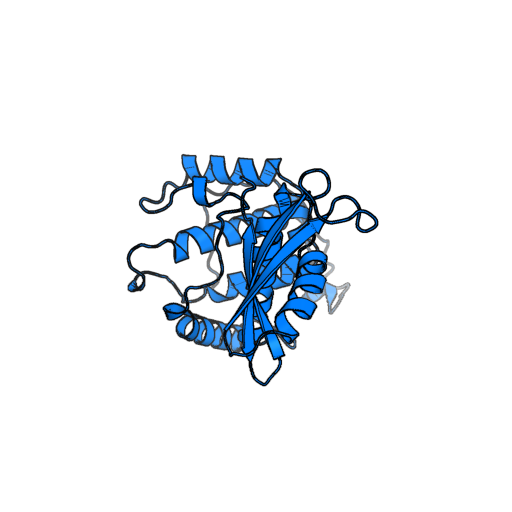M 699 O O . MET A 1 84 ? 1.834 -10.567 -1.195 1.00 89.00 84 MET A O 1
ATOM 703 N N . ASP A 1 85 ? 0.327 -10.281 -2.849 1.00 84.44 85 ASP A N 1
ATOM 704 C CA . ASP A 1 85 ? -0.042 -11.698 -2.987 1.00 84.44 85 ASP A CA 1
ATOM 705 C C . ASP A 1 85 ? 1.155 -12.569 -3.428 1.00 84.44 85 ASP A C 1
ATOM 707 O O . ASP A 1 85 ? 1.265 -13.729 -3.036 1.00 84.44 85 ASP A O 1
ATOM 711 N N . ALA A 1 86 ? 2.109 -11.993 -4.168 1.00 88.94 86 ALA A N 1
ATOM 712 C CA . ALA A 1 86 ? 3.357 -12.644 -4.575 1.00 88.94 86 ALA A CA 1
ATOM 713 C C . ALA A 1 86 ? 4.474 -12.634 -3.502 1.00 88.94 86 ALA A C 1
ATOM 715 O O . ALA A 1 86 ? 5.603 -13.028 -3.793 1.00 88.94 86 ALA A O 1
ATOM 716 N N . GLY A 1 87 ? 4.208 -12.145 -2.285 1.00 91.12 87 GLY A N 1
ATOM 717 C CA . GLY A 1 87 ? 5.175 -12.100 -1.177 1.00 91.12 87 GLY A CA 1
ATOM 718 C C . GLY A 1 87 ? 6.114 -10.886 -1.167 1.00 91.12 87 GLY A C 1
ATOM 719 O O . GLY A 1 87 ? 6.708 -10.582 -0.133 1.00 91.12 87 GLY A O 1
ATOM 720 N N . VAL A 1 88 ? 6.173 -10.105 -2.252 1.00 93.50 88 VAL A N 1
ATOM 721 C CA . VAL A 1 88 ? 7.021 -8.899 -2.356 1.00 93.50 88 VAL A CA 1
ATOM 722 C C . VAL A 1 88 ? 6.679 -7.873 -1.273 1.00 93.50 88 VAL A C 1
ATOM 724 O O . VAL A 1 88 ? 7.569 -7.217 -0.735 1.00 93.50 88 VAL A O 1
ATOM 727 N N . GLY A 1 89 ? 5.393 -7.725 -0.940 1.00 91.62 89 GLY A N 1
ATOM 728 C CA . GLY A 1 89 ? 4.960 -6.808 0.117 1.00 91.62 89 GLY A CA 1
ATOM 729 C C . GLY A 1 89 ? 5.513 -7.181 1.497 1.00 91.62 89 GLY A C 1
ATOM 730 O O . GLY A 1 89 ? 5.883 -6.296 2.267 1.00 91.62 89 GLY A O 1
ATOM 731 N N . ALA A 1 90 ? 5.627 -8.479 1.798 1.00 92.06 90 ALA A N 1
ATOM 732 C CA . ALA A 1 90 ? 6.183 -8.954 3.063 1.00 92.06 90 ALA A CA 1
ATOM 733 C C . ALA A 1 90 ? 7.689 -8.663 3.155 1.00 92.06 90 ALA A C 1
ATOM 735 O O . ALA A 1 90 ? 8.135 -8.113 4.166 1.00 92.06 90 ALA A O 1
ATOM 736 N N . ASP A 1 91 ? 8.435 -8.944 2.082 1.00 93.44 91 ASP A N 1
ATOM 737 C CA . ASP A 1 91 ? 9.867 -8.640 1.978 1.00 93.44 91 ASP A CA 1
ATOM 738 C C . ASP A 1 91 ? 10.130 -7.137 2.116 1.00 93.44 91 ASP A C 1
ATOM 740 O O . ASP A 1 91 ? 11.014 -6.712 2.859 1.00 93.44 91 ASP A O 1
ATOM 744 N N . ALA A 1 92 ? 9.322 -6.313 1.442 1.00 94.50 92 ALA A N 1
ATOM 745 C CA . ALA A 1 92 ? 9.470 -4.864 1.475 1.00 94.50 92 ALA A CA 1
ATOM 746 C C . ALA A 1 92 ? 9.209 -4.276 2.865 1.00 94.50 92 ALA A C 1
ATOM 748 O O . ALA A 1 92 ? 9.901 -3.352 3.283 1.00 94.50 92 ALA A O 1
ATOM 749 N N . LEU A 1 93 ? 8.222 -4.809 3.590 1.00 94.12 93 LEU A N 1
ATOM 750 C CA . LEU A 1 93 ? 7.917 -4.365 4.947 1.00 94.12 93 LEU A CA 1
ATOM 751 C C . LEU A 1 93 ? 8.939 -4.858 5.972 1.00 94.12 93 LEU A C 1
ATOM 753 O O . LEU A 1 93 ? 9.122 -4.197 6.990 1.00 94.12 93 LEU A O 1
ATOM 757 N N . ALA A 1 94 ? 9.566 -6.017 5.751 1.00 93.38 94 ALA A N 1
ATOM 758 C CA . ALA A 1 94 ? 10.618 -6.545 6.621 1.00 93.38 94 ALA A CA 1
ATOM 759 C C . ALA A 1 94 ? 11.939 -5.761 6.512 1.00 93.38 94 ALA A C 1
ATOM 761 O O . ALA A 1 94 ? 12.715 -5.735 7.466 1.00 93.38 94 ALA A O 1
ATOM 762 N N . ASP A 1 95 ? 12.181 -5.104 5.379 1.00 95.00 95 ASP A N 1
ATOM 763 C CA . ASP A 1 95 ? 13.383 -4.313 5.131 1.00 95.00 95 ASP A CA 1
ATOM 764 C C . ASP A 1 95 ? 13.241 -2.863 5.627 1.00 95.00 95 ASP A C 1
ATOM 766 O O . ASP A 1 95 ? 12.994 -1.915 4.874 1.00 95.00 95 ASP A O 1
ATOM 770 N N . HIS A 1 96 ? 13.403 -2.688 6.938 1.00 93.44 96 HIS A N 1
ATOM 771 C CA . HIS A 1 96 ? 13.319 -1.378 7.587 1.00 93.44 96 HIS A CA 1
ATOM 772 C C . HIS A 1 96 ? 14.412 -0.399 7.131 1.00 93.44 96 HIS A C 1
ATOM 774 O O . HIS A 1 96 ? 14.195 0.816 7.148 1.00 93.44 96 HIS A O 1
ATOM 780 N N . GLU A 1 97 ? 15.583 -0.901 6.730 1.00 94.56 97 GLU A N 1
ATOM 781 C CA . GLU A 1 97 ? 16.678 -0.065 6.237 1.00 94.56 97 GLU A CA 1
ATOM 782 C C . GLU A 1 97 ? 16.312 0.542 4.882 1.00 94.56 97 GLU A C 1
ATOM 784 O O . GLU A 1 97 ? 16.367 1.765 4.723 1.00 94.56 97 GLU A O 1
ATOM 789 N N . LEU A 1 98 ? 15.842 -0.283 3.938 1.00 95.00 98 LEU A N 1
ATOM 790 C CA . LEU A 1 98 ? 15.355 0.183 2.643 1.00 95.00 98 LEU A CA 1
ATOM 791 C C . LEU A 1 98 ? 14.204 1.175 2.807 1.00 95.00 98 LEU A C 1
ATOM 793 O O . LEU A 1 98 ? 14.213 2.227 2.167 1.00 95.00 98 LEU A O 1
ATOM 797 N N . TYR A 1 99 ? 13.234 0.870 3.671 1.00 96.38 99 TYR A N 1
ATOM 798 C CA . TYR A 1 99 ? 12.088 1.745 3.916 1.00 96.38 99 TYR A CA 1
ATOM 799 C C . TYR A 1 99 ? 12.531 3.146 4.361 1.00 96.38 99 TYR A C 1
ATOM 801 O O . TYR A 1 99 ? 12.159 4.151 3.748 1.00 96.38 99 TYR A O 1
ATOM 809 N N . ASN A 1 100 ? 13.383 3.218 5.387 1.00 95.00 100 ASN A N 1
ATOM 810 C CA . ASN A 1 100 ? 13.893 4.484 5.910 1.00 95.00 100 ASN A CA 1
ATOM 811 C C . ASN A 1 100 ? 14.775 5.212 4.891 1.00 95.00 100 ASN A C 1
ATOM 813 O O . ASN A 1 100 ? 14.651 6.427 4.724 1.00 95.00 100 ASN A O 1
ATOM 817 N N . HIS A 1 101 ? 15.626 4.481 4.169 1.00 94.50 101 HIS A N 1
ATOM 818 C CA . HIS A 1 101 ? 16.464 5.052 3.122 1.00 94.50 101 HIS A CA 1
ATOM 819 C C . HIS A 1 101 ? 15.624 5.717 2.022 1.00 94.50 101 HIS A C 1
ATOM 821 O O . HIS A 1 101 ? 15.934 6.835 1.606 1.00 94.50 101 HIS A O 1
ATOM 827 N N . LEU A 1 102 ? 14.523 5.089 1.595 1.00 94.62 102 LEU A N 1
ATOM 828 C CA . LEU A 1 102 ? 13.621 5.666 0.596 1.00 94.62 102 LEU A CA 1
ATOM 829 C C . LEU A 1 102 ? 12.939 6.949 1.094 1.00 94.62 102 LEU A C 1
ATOM 831 O O . LEU A 1 102 ? 12.810 7.892 0.311 1.00 94.62 102 LEU A O 1
ATOM 835 N N . ILE A 1 103 ? 12.549 7.026 2.371 1.00 94.50 103 ILE A N 1
ATOM 836 C CA . ILE A 1 103 ? 11.989 8.255 2.962 1.00 94.50 103 ILE A CA 1
ATOM 837 C C . ILE A 1 103 ? 13.023 9.383 2.949 1.00 94.50 103 ILE A C 1
ATOM 839 O O . ILE A 1 103 ? 12.733 10.474 2.455 1.00 94.50 103 ILE A O 1
ATOM 843 N N . VAL A 1 104 ? 14.239 9.118 3.436 1.00 92.75 104 VAL A N 1
ATOM 844 C CA . VAL A 1 104 ? 15.325 10.114 3.479 1.00 92.75 104 VAL A CA 1
ATOM 845 C C . VAL A 1 104 ? 15.675 10.595 2.070 1.00 92.75 104 VAL A C 1
ATOM 847 O O . VAL A 1 104 ? 15.784 11.799 1.824 1.00 92.75 104 VAL A O 1
ATOM 850 N N . HIS A 1 105 ? 15.783 9.670 1.114 1.00 91.38 105 HIS A N 1
ATOM 851 C CA . HIS A 1 105 ? 16.025 10.006 -0.285 1.00 91.38 105 HIS A CA 1
ATOM 852 C C . HIS A 1 105 ? 14.908 10.898 -0.852 1.00 91.38 105 HIS A C 1
ATOM 854 O O . HIS A 1 105 ? 15.185 11.913 -1.496 1.00 91.38 105 HIS A O 1
ATOM 860 N N . ARG A 1 106 ? 13.636 10.572 -0.589 1.00 90.69 106 ARG A N 1
ATOM 861 C CA . ARG A 1 106 ? 12.486 11.379 -1.032 1.00 90.69 106 ARG A CA 1
ATOM 862 C C . ARG A 1 106 ? 12.491 12.782 -0.438 1.00 90.69 106 ARG A C 1
ATOM 864 O O . ARG A 1 106 ? 12.277 13.739 -1.182 1.00 90.69 106 ARG A O 1
ATOM 871 N N . GLN A 1 107 ? 12.802 12.910 0.849 1.00 89.81 107 GLN A N 1
ATOM 872 C CA . GLN A 1 107 ? 12.899 14.199 1.534 1.00 89.81 107 GLN A CA 1
ATOM 873 C C . GLN A 1 107 ? 13.972 15.107 0.907 1.00 89.81 107 GLN A C 1
ATOM 875 O O . GLN A 1 107 ? 13.760 16.315 0.781 1.00 89.81 107 GLN A O 1
ATOM 880 N N . GLY A 1 108 ? 15.106 14.534 0.488 1.00 84.94 108 GLY A N 1
ATOM 881 C CA . GLY A 1 108 ? 16.204 15.275 -0.139 1.00 84.94 108 GLY A CA 1
ATOM 882 C C . GLY A 1 108 ? 15.973 15.637 -1.611 1.00 84.94 108 GLY A C 1
ATOM 883 O O . GLY A 1 108 ? 16.282 16.754 -2.022 1.00 84.94 108 GLY A O 1
ATOM 884 N N . TYR A 1 109 ? 15.422 14.718 -2.412 1.00 77.62 109 TYR A N 1
ATOM 885 C CA . TYR A 1 109 ? 15.410 14.836 -3.883 1.00 77.62 109 TYR A CA 1
ATOM 886 C C . TYR A 1 109 ? 14.041 15.130 -4.503 1.00 77.62 109 TYR A C 1
ATOM 888 O O . TYR A 1 109 ? 13.963 15.545 -5.662 1.00 77.62 109 TYR A O 1
ATOM 896 N N . SER A 1 110 ? 12.955 14.910 -3.763 1.00 69.88 110 SER A N 1
ATOM 897 C CA . SER A 1 110 ? 11.583 15.017 -4.269 1.00 69.88 110 SER A CA 1
ATOM 898 C C . SER A 1 110 ? 10.727 15.891 -3.368 1.00 69.88 110 SER A C 1
ATOM 900 O O . SER A 1 110 ? 9.602 15.509 -3.083 1.00 69.88 110 SER A O 1
ATOM 902 N N . ARG A 1 111 ? 11.243 17.044 -2.914 1.00 80.50 111 ARG A N 1
ATOM 903 C CA . ARG A 1 111 ? 10.527 17.945 -1.997 1.00 80.50 111 ARG A CA 1
ATOM 904 C C . ARG A 1 111 ? 9.203 18.430 -2.603 1.00 80.50 111 ARG A C 1
ATOM 906 O O . ARG A 1 111 ? 9.188 19.332 -3.440 1.00 80.50 111 ARG A O 1
ATOM 913 N N . ILE A 1 112 ? 8.100 17.842 -2.155 1.00 88.19 112 ILE A N 1
ATOM 914 C CA . ILE A 1 112 ? 6.735 18.203 -2.531 1.00 88.19 112 ILE A CA 1
ATOM 915 C C . ILE A 1 112 ? 6.199 19.174 -1.467 1.00 88.19 112 ILE A C 1
ATOM 917 O O . ILE A 1 112 ? 6.234 18.842 -0.284 1.00 88.19 112 ILE A O 1
ATOM 921 N N . PRO A 1 113 ? 5.692 20.365 -1.843 1.00 89.75 113 PRO A N 1
ATOM 922 C CA . PRO A 1 113 ? 5.348 21.410 -0.874 1.00 89.75 113 PRO A CA 1
ATOM 923 C C . PRO A 1 113 ? 4.305 21.026 0.181 1.00 89.75 113 PRO A C 1
ATOM 925 O O . PRO A 1 113 ? 4.323 21.585 1.271 1.00 89.75 113 PRO A O 1
ATOM 928 N N . TRP A 1 114 ? 3.388 20.114 -0.144 1.00 92.00 114 TRP A N 1
ATOM 929 C CA . TRP A 1 114 ? 2.289 19.707 0.739 1.00 92.00 114 TRP A CA 1
ATOM 930 C C . TRP A 1 114 ? 2.538 18.386 1.473 1.00 92.00 114 TRP A C 1
ATOM 932 O O . TRP A 1 114 ? 1.635 17.887 2.136 1.00 92.00 114 TRP A O 1
ATOM 942 N N . VAL A 1 115 ? 3.724 17.794 1.327 1.00 92.81 115 VAL A N 1
ATOM 943 C CA . VAL A 1 115 ? 4.045 16.499 1.932 1.00 92.81 115 VAL A CA 1
ATOM 944 C C . VAL A 1 115 ? 4.920 16.722 3.154 1.00 92.81 115 VAL A C 1
ATOM 946 O O . VAL A 1 115 ? 6.019 17.270 3.053 1.00 92.81 115 VAL A O 1
ATOM 949 N N . ASP A 1 116 ? 4.443 16.247 4.300 1.00 93.25 116 ASP A N 1
ATOM 950 C CA . ASP A 1 116 ? 5.282 16.023 5.468 1.00 93.25 116 ASP A CA 1
ATOM 951 C C . ASP A 1 116 ? 5.886 14.616 5.380 1.00 93.25 116 ASP A C 1
ATOM 953 O O . ASP A 1 116 ? 5.189 13.614 5.464 1.00 93.25 116 ASP A O 1
ATOM 957 N N . TYR A 1 117 ? 7.202 14.507 5.208 1.00 92.44 117 TYR A N 1
ATOM 958 C CA . TYR A 1 117 ? 7.859 13.201 5.072 1.00 92.44 117 TYR A CA 1
ATOM 959 C C . TYR A 1 117 ? 7.790 12.354 6.349 1.00 92.44 117 TYR A C 1
ATOM 961 O O . TYR A 1 117 ? 8.000 11.142 6.282 1.00 92.44 117 TYR A O 1
ATOM 969 N N . GLN A 1 118 ? 7.455 12.948 7.501 1.00 92.62 118 GLN A N 1
ATOM 970 C CA . GLN A 1 118 ? 7.185 12.1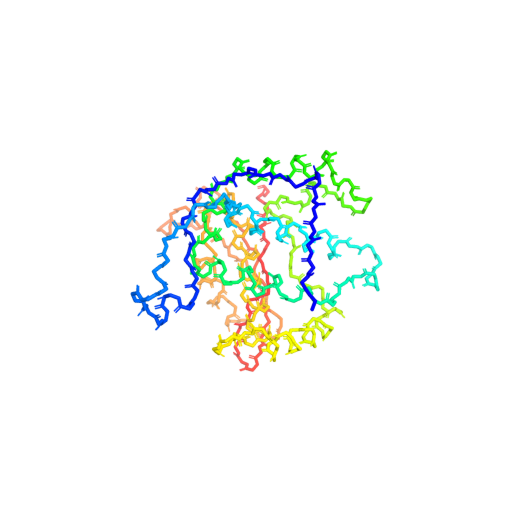93 8.725 1.00 92.62 118 GLN A CA 1
ATOM 971 C C . GLN A 1 118 ? 5.901 11.358 8.616 1.00 92.62 118 GLN A C 1
ATOM 973 O O . GLN A 1 118 ? 5.787 10.331 9.285 1.00 92.62 118 GLN A O 1
ATOM 978 N N . THR A 1 119 ? 4.960 11.722 7.737 1.00 95.00 119 THR A N 1
ATOM 979 C CA . THR A 1 119 ? 3.725 10.951 7.526 1.00 95.00 119 THR A CA 1
ATOM 980 C C . THR A 1 119 ? 3.914 9.736 6.613 1.00 95.00 119 THR A C 1
ATOM 982 O O . THR A 1 119 ? 2.988 8.948 6.442 1.00 95.00 119 THR A O 1
ATOM 985 N N . LEU A 1 120 ? 5.117 9.535 6.058 1.00 95.81 120 LEU A N 1
ATOM 986 C CA . LEU A 1 120 ? 5.474 8.317 5.317 1.00 95.81 120 LEU A CA 1
ATOM 987 C C . LEU A 1 120 ? 5.853 7.142 6.234 1.00 95.81 120 LEU A C 1
ATOM 989 O O . LEU A 1 120 ? 6.096 6.034 5.752 1.00 95.81 120 LEU A O 1
ATOM 993 N N . GLN A 1 121 ? 5.929 7.367 7.546 1.00 95.12 121 GLN A N 1
ATOM 994 C CA . GLN A 1 121 ? 6.186 6.320 8.531 1.00 95.12 121 GLN A CA 1
ATOM 995 C C . GLN A 1 121 ? 5.074 5.263 8.525 1.00 95.12 121 GLN A C 1
ATOM 997 O O . GLN A 1 121 ? 3.932 5.549 8.179 1.00 95.12 121 GLN A O 1
ATOM 1002 N N . HIS A 1 122 ? 5.415 4.035 8.917 1.00 94.69 122 HIS A N 1
ATOM 1003 C CA . HIS A 1 122 ? 4.512 2.878 8.904 1.00 94.69 122 HIS A CA 1
ATOM 1004 C C . HIS A 1 122 ? 3.121 3.162 9.499 1.00 94.69 122 HIS A C 1
ATOM 1006 O O . HIS A 1 122 ? 2.107 2.762 8.933 1.00 94.69 122 HIS A O 1
ATOM 1012 N N . GLU A 1 123 ? 3.075 3.875 10.622 1.00 91.56 123 GLU A N 1
ATOM 1013 C CA . GLU A 1 123 ? 1.870 4.130 11.413 1.00 91.56 123 GLU A CA 1
ATOM 1014 C C . GLU A 1 123 ? 0.947 5.183 10.781 1.00 91.56 123 GLU A C 1
ATOM 1016 O O . GLU A 1 123 ? -0.266 5.160 10.992 1.00 91.56 123 GLU A O 1
ATOM 1021 N N . THR A 1 124 ? 1.517 6.107 10.008 1.00 93.56 124 THR A N 1
ATOM 1022 C CA . THR A 1 124 ? 0.836 7.291 9.462 1.00 93.56 124 THR A CA 1
ATOM 1023 C C . THR A 1 124 ? 0.609 7.201 7.955 1.00 93.56 124 THR A C 1
ATOM 1025 O O . THR A 1 124 ? -0.276 7.882 7.420 1.00 93.56 124 THR A O 1
ATOM 1028 N N . LEU A 1 125 ? 1.340 6.313 7.275 1.00 95.88 125 LEU A N 1
ATOM 1029 C CA . LEU A 1 125 ? 1.217 6.104 5.844 1.00 95.88 125 LEU A CA 1
ATOM 1030 C C . LEU A 1 125 ? -0.222 5.724 5.487 1.00 95.88 125 LEU A C 1
ATOM 1032 O O . LEU A 1 125 ? -0.851 4.840 6.074 1.00 95.88 125 LEU A O 1
ATOM 1036 N N . THR A 1 126 ? -0.737 6.422 4.486 1.00 95.31 126 THR A N 1
ATOM 1037 C CA . THR A 1 126 ? -2.090 6.236 3.968 1.00 95.31 126 THR A CA 1
ATOM 1038 C C . THR A 1 126 ? -2.042 6.247 2.455 1.00 95.31 126 THR A C 1
ATOM 1040 O O . THR A 1 126 ? -1.575 7.221 1.881 1.00 95.31 126 THR A O 1
ATOM 1043 N N . PHE A 1 127 ? -2.516 5.183 1.819 1.00 96.88 127 PHE A N 1
ATOM 1044 C CA . PHE A 1 127 ? -2.519 5.019 0.360 1.00 96.88 127 PHE A CA 1
ATOM 1045 C C . PHE A 1 127 ? -3.841 4.437 -0.162 1.00 96.88 127 PHE A C 1
ATOM 1047 O O . PHE A 1 127 ? -3.931 4.031 -1.319 1.00 96.88 127 PHE A O 1
ATOM 1054 N N . VAL A 1 128 ? -4.873 4.391 0.683 1.00 97.00 128 VAL A N 1
ATOM 1055 C CA . VAL A 1 128 ? -6.252 4.135 0.256 1.00 97.00 128 VAL A CA 1
ATOM 1056 C C . VAL A 1 128 ? -6.848 5.457 -0.255 1.00 97.00 128 VAL A C 1
ATOM 1058 O O . VAL A 1 128 ? -6.707 6.475 0.429 1.00 97.00 128 VAL A O 1
ATOM 1061 N N . PRO A 1 129 ? -7.485 5.479 -1.442 1.00 95.62 129 PRO A N 1
ATOM 1062 C CA . PRO A 1 129 ? -8.057 6.700 -2.001 1.00 95.62 129 PRO A CA 1
ATOM 1063 C C . PRO A 1 129 ? -9.143 7.299 -1.087 1.00 95.62 129 PRO A C 1
ATOM 1065 O O . PRO A 1 129 ? -9.928 6.548 -0.500 1.00 95.62 129 PRO A O 1
ATOM 1068 N N . PRO A 1 130 ? -9.234 8.640 -0.992 1.00 94.69 130 PRO A N 1
ATOM 1069 C CA . PRO A 1 130 ? -10.334 9.314 -0.309 1.00 94.69 130 PRO A CA 1
ATOM 1070 C C . PRO A 1 130 ? -11.697 8.932 -0.898 1.00 94.69 130 PRO A C 1
ATOM 1072 O O . PRO A 1 130 ? -11.805 8.658 -2.096 1.00 94.69 130 PRO A O 1
ATOM 1075 N N . VAL A 1 131 ? -12.745 8.955 -0.069 1.00 92.94 131 VAL A N 1
ATOM 1076 C CA . VAL A 1 131 ? -14.102 8.522 -0.453 1.00 92.94 131 VAL A CA 1
ATOM 1077 C C . VAL A 1 131 ? -14.617 9.301 -1.664 1.00 92.94 131 VAL A C 1
ATOM 1079 O O . VAL A 1 131 ? -15.184 8.714 -2.582 1.00 92.94 131 VAL A O 1
ATOM 1082 N N . GLU A 1 132 ? -14.354 10.605 -1.712 1.00 93.94 132 GLU A N 1
ATOM 1083 C CA . GLU A 1 132 ? -14.736 11.497 -2.807 1.00 93.94 132 GLU A CA 1
ATOM 1084 C C . GLU A 1 132 ? -14.072 11.152 -4.153 1.00 93.94 132 GLU A C 1
ATOM 1086 O O . GLU A 1 132 ? -14.582 11.534 -5.204 1.00 93.94 132 GLU A O 1
ATOM 1091 N N . MET A 1 133 ? -12.964 10.404 -4.134 1.00 95.88 133 MET A N 1
ATOM 1092 C CA . MET A 1 133 ? -12.229 9.990 -5.332 1.00 95.88 133 MET A CA 1
ATOM 1093 C C . MET A 1 133 ? -12.585 8.572 -5.796 1.00 95.88 133 MET A C 1
ATOM 1095 O O . MET A 1 133 ? -12.195 8.191 -6.901 1.00 95.88 133 MET A O 1
ATOM 1099 N N . LEU A 1 134 ? -13.316 7.785 -4.995 1.00 95.56 134 LEU A N 1
ATOM 1100 C CA . LEU A 1 134 ? -13.547 6.360 -5.266 1.00 95.56 134 LEU A CA 1
ATOM 1101 C C . LEU A 1 134 ? -14.174 6.111 -6.638 1.00 95.56 134 LEU A C 1
ATOM 1103 O O . LEU A 1 134 ? -13.678 5.268 -7.378 1.00 95.56 134 LEU A O 1
ATOM 1107 N N . GLU A 1 135 ? -15.197 6.875 -7.019 1.00 96.75 135 GLU A N 1
ATOM 1108 C CA . GLU A 1 135 ? -15.876 6.681 -8.307 1.00 96.75 135 GLU A CA 1
ATOM 1109 C C . GLU A 1 135 ? -14.994 7.044 -9.508 1.00 96.75 135 GLU A C 1
ATOM 1111 O O . GLU A 1 135 ? -15.033 6.379 -10.542 1.00 96.75 135 GLU A O 1
ATOM 1116 N N . GLN A 1 136 ? -14.128 8.052 -9.374 1.00 96.81 136 GLN A N 1
ATOM 1117 C CA . GLN A 1 136 ? -13.170 8.386 -10.433 1.00 96.81 136 GLN A CA 1
ATOM 1118 C C . GLN A 1 136 ? -12.142 7.267 -10.620 1.00 96.81 136 GLN A C 1
ATOM 1120 O O . GLN A 1 136 ? -11.833 6.889 -11.750 1.00 96.81 136 GLN A O 1
ATOM 1125 N N . TYR A 1 137 ? -11.654 6.697 -9.518 1.00 97.12 137 TYR A N 1
ATOM 1126 C CA . TYR A 1 137 ? -10.736 5.562 -9.551 1.00 97.12 137 TYR A CA 1
ATOM 1127 C C . TYR A 1 137 ? -11.400 4.261 -10.012 1.00 97.12 137 TYR A C 1
ATOM 1129 O O . TYR A 1 137 ? -10.742 3.466 -10.681 1.00 97.12 137 TYR A O 1
ATOM 1137 N N . ARG A 1 138 ? -12.688 4.052 -9.713 1.00 97.19 138 ARG A N 1
ATOM 1138 C CA . ARG A 1 138 ? -13.474 2.914 -10.210 1.00 97.19 138 ARG A CA 1
ATOM 1139 C C . ARG A 1 138 ? -13.571 2.945 -11.731 1.00 97.19 138 ARG A C 1
ATOM 1141 O O . ARG A 1 138 ? -13.295 1.939 -12.378 1.00 97.19 138 ARG A O 1
ATOM 1148 N N . ASN A 1 139 ? -13.894 4.109 -12.295 1.00 95.56 139 ASN A N 1
ATOM 1149 C CA . ASN A 1 139 ? -13.954 4.304 -13.744 1.00 95.56 139 ASN A CA 1
ATOM 1150 C C . ASN A 1 139 ? -12.575 4.142 -14.403 1.00 95.56 139 ASN A C 1
ATOM 1152 O O . ASN A 1 139 ? -12.466 3.504 -15.449 1.00 95.56 139 ASN A O 1
ATOM 1156 N N . ASP A 1 140 ? -11.517 4.675 -13.782 1.00 95.31 140 ASP A N 1
ATOM 1157 C CA . ASP A 1 140 ? -10.142 4.485 -14.260 1.00 95.31 140 ASP A CA 1
ATOM 1158 C C . ASP A 1 140 ? -9.734 3.003 -14.269 1.00 95.31 140 ASP A C 1
ATOM 1160 O O . ASP A 1 140 ? -9.136 2.526 -15.234 1.00 95.31 140 ASP A O 1
ATOM 1164 N N . TYR A 1 141 ? -10.096 2.261 -13.218 1.00 95.00 141 TYR A N 1
ATOM 1165 C CA . TYR A 1 141 ? -9.801 0.836 -13.107 1.00 95.00 141 TYR A CA 1
ATOM 1166 C C . TYR A 1 141 ? -10.558 0.006 -14.142 1.00 95.00 141 TYR A C 1
ATOM 1168 O O . TYR A 1 141 ? -9.951 -0.849 -14.780 1.00 95.00 141 TYR A O 1
ATOM 1176 N N . ALA A 1 142 ? -11.842 0.294 -14.375 1.00 92.75 142 ALA A N 1
ATOM 1177 C CA . ALA A 1 142 ? -12.629 -0.380 -15.407 1.00 92.75 142 ALA A CA 1
ATOM 1178 C C . ALA A 1 142 ? -11.994 -0.211 -16.800 1.00 92.75 142 ALA A C 1
ATOM 1180 O O . ALA A 1 142 ? -11.753 -1.196 -17.498 1.00 92.75 142 ALA A O 1
ATOM 1181 N N . ALA A 1 143 ? -11.603 1.018 -17.158 1.00 90.94 143 ALA A N 1
ATOM 1182 C CA . ALA A 1 143 ? -10.907 1.291 -18.417 1.00 90.94 143 ALA A CA 1
ATOM 1183 C C . ALA A 1 143 ? -9.549 0.566 -18.516 1.00 90.94 143 ALA A C 1
ATOM 1185 O O . ALA A 1 143 ? -9.112 0.178 -19.600 1.00 90.94 143 ALA A O 1
ATOM 1186 N N . MET A 1 144 ? -8.862 0.376 -17.387 1.00 88.06 144 MET A N 1
ATOM 1187 C CA . MET A 1 144 ? -7.611 -0.378 -17.332 1.00 88.06 144 MET A CA 1
ATOM 1188 C C . MET A 1 144 ? -7.824 -1.889 -17.497 1.00 88.06 144 MET A C 1
ATOM 1190 O O . MET A 1 144 ? -7.043 -2.523 -18.210 1.00 88.06 144 MET A O 1
ATOM 1194 N N . GLN A 1 145 ? -8.849 -2.462 -16.858 1.00 86.12 145 GLN A N 1
ATOM 1195 C CA . GLN A 1 145 ? -9.175 -3.889 -16.955 1.00 86.12 145 GLN A CA 1
ATOM 1196 C C . GLN A 1 145 ? -9.437 -4.294 -18.407 1.00 86.12 145 GLN A C 1
ATOM 1198 O O . GLN A 1 145 ? -8.867 -5.279 -18.869 1.00 86.12 145 GLN A O 1
ATOM 1203 N N . GLU A 1 146 ? -10.199 -3.487 -19.149 1.00 77.62 146 GLU A N 1
ATOM 1204 C CA . GLU A 1 146 ? -10.493 -3.726 -20.569 1.00 77.62 146 GLU A CA 1
ATOM 1205 C C . GLU A 1 146 ? -9.240 -3.721 -21.461 1.00 77.62 146 GLU A C 1
ATOM 1207 O O . GLU A 1 146 ? -9.186 -4.426 -22.468 1.00 77.62 146 GLU A O 1
ATOM 1212 N N . ALA A 1 147 ? -8.229 -2.921 -21.111 1.00 70.88 147 ALA A N 1
ATOM 1213 C CA . ALA A 1 147 ? -7.092 -2.649 -21.986 1.00 70.88 147 ALA A CA 1
ATOM 1214 C C . ALA A 1 147 ? -5.821 -3.454 -21.669 1.00 70.88 147 ALA A C 1
ATOM 1216 O O . ALA A 1 147 ? -4.951 -3.554 -22.537 1.00 70.88 147 ALA A O 1
ATOM 1217 N N . MET A 1 148 ? -5.638 -3.938 -20.432 1.00 65.31 148 MET A N 1
ATOM 1218 C CA . MET A 1 148 ? -4.306 -4.351 -19.955 1.00 65.31 148 MET A CA 1
ATOM 1219 C C . MET A 1 148 ? -4.231 -5.649 -19.151 1.00 65.31 148 MET A C 1
ATOM 1221 O O . MET A 1 148 ? -3.117 -6.147 -18.979 1.00 65.31 148 MET A O 1
ATOM 1225 N N . ILE A 1 149 ? -5.336 -6.196 -18.640 1.00 65.12 149 ILE A N 1
ATOM 1226 C CA . ILE A 1 149 ? -5.263 -7.353 -17.739 1.00 65.12 149 ILE A CA 1
ATOM 1227 C C . ILE A 1 149 ? -5.752 -8.619 -18.442 1.00 65.12 149 ILE A C 1
ATOM 1229 O O . ILE A 1 149 ? -6.901 -8.714 -18.856 1.00 65.12 149 ILE A O 1
ATOM 1233 N N . TYR A 1 150 ? -4.864 -9.607 -18.553 1.00 61.03 150 TYR A N 1
ATOM 1234 C CA . TYR A 1 150 ? -5.218 -10.964 -18.962 1.00 61.03 150 TYR A CA 1
ATOM 1235 C C . TYR A 1 150 ? -5.662 -11.771 -17.735 1.00 61.03 150 TYR A C 1
ATOM 1237 O O . TYR A 1 150 ? -4.975 -11.756 -16.714 1.00 61.03 150 TYR A O 1
ATOM 1245 N N . GLY A 1 151 ? -6.772 -12.505 -17.844 1.00 72.50 151 GLY A N 1
ATOM 1246 C CA . GLY A 1 151 ? -7.321 -13.335 -16.764 1.00 72.50 151 GLY A CA 1
ATOM 1247 C C . GLY A 1 151 ? -8.557 -12.722 -16.103 1.00 72.50 151 GLY A C 1
ATOM 1248 O O . GLY A 1 151 ? -9.254 -11.928 -16.728 1.00 72.50 151 GLY A O 1
ATOM 1249 N N . ASP A 1 152 ? -8.825 -13.115 -14.855 1.00 78.12 152 ASP A N 1
ATOM 1250 C CA . ASP A 1 152 ? -9.958 -12.638 -14.050 1.00 78.12 152 ASP A CA 1
ATOM 1251 C C . ASP A 1 152 ? -9.444 -11.747 -12.900 1.00 78.12 152 ASP A C 1
ATOM 1253 O O . ASP A 1 152 ? -9.115 -12.250 -11.821 1.00 78.12 152 ASP A O 1
ATOM 1257 N N . PRO A 1 153 ? -9.224 -10.439 -13.144 1.00 82.81 153 PRO A N 1
ATOM 1258 C CA . PRO A 1 153 ? -8.737 -9.529 -12.114 1.00 82.81 153 PRO A CA 1
ATOM 1259 C C . PRO A 1 153 ? -9.776 -9.286 -11.015 1.00 82.81 153 PRO A C 1
ATOM 1261 O O . PRO A 1 153 ? -10.972 -9.260 -11.303 1.00 82.81 153 PRO A O 1
ATOM 1264 N N . PRO A 1 154 ? -9.337 -8.973 -9.780 1.00 89.38 154 PRO A N 1
ATOM 1265 C CA . PRO A 1 154 ? -10.257 -8.619 -8.708 1.00 89.38 154 PRO A CA 1
ATOM 1266 C C . PRO A 1 154 ? -11.118 -7.416 -9.107 1.00 89.38 154 PRO A C 1
ATOM 1268 O O . PRO A 1 154 ? -10.644 -6.479 -9.765 1.00 89.38 154 PRO A O 1
ATOM 1271 N N . GLY A 1 155 ? -12.379 -7.420 -8.676 1.00 93.44 155 GLY A N 1
ATOM 1272 C CA . GLY A 1 155 ? -13.264 -6.266 -8.829 1.00 93.44 155 GLY A CA 1
ATOM 1273 C C . GLY A 1 155 ? -12.732 -5.049 -8.063 1.00 93.44 155 GLY A C 1
ATOM 1274 O O . GLY A 1 155 ? -11.943 -5.188 -7.131 1.00 93.44 155 GLY A O 1
ATOM 1275 N N . PHE A 1 156 ? -13.169 -3.839 -8.426 1.00 95.19 156 PHE A N 1
ATOM 1276 C CA . PHE A 1 156 ? -12.668 -2.616 -7.782 1.00 95.19 156 PHE A CA 1
ATOM 1277 C C . PHE A 1 156 ? -12.894 -2.605 -6.262 1.00 95.19 156 PHE A C 1
ATOM 1279 O O . PHE A 1 156 ? -12.000 -2.223 -5.514 1.00 95.19 156 PHE A O 1
ATOM 1286 N N . ASP A 1 157 ? -14.059 -3.054 -5.793 1.00 94.56 157 ASP A N 1
ATOM 1287 C CA . ASP A 1 157 ? -14.352 -3.096 -4.355 1.00 94.56 157 ASP A CA 1
ATOM 1288 C C . ASP A 1 157 ? -13.433 -4.076 -3.620 1.00 94.56 157 ASP A C 1
ATOM 1290 O O . ASP A 1 157 ? -12.839 -3.714 -2.606 1.00 94.56 157 ASP A O 1
ATOM 1294 N N . GLU A 1 158 ? -13.212 -5.266 -4.187 1.00 94.12 158 GLU A N 1
ATOM 1295 C CA . GLU A 1 158 ? -12.250 -6.240 -3.657 1.00 94.12 158 GLU A CA 1
ATOM 1296 C C . GLU A 1 158 ? -10.825 -5.665 -3.642 1.00 94.12 158 GLU A C 1
ATOM 1298 O O . GLU A 1 158 ? -10.082 -5.833 -2.673 1.00 94.12 158 GLU A O 1
ATOM 1303 N N . LEU A 1 159 ? -10.441 -4.938 -4.693 1.00 95.00 159 LEU A N 1
ATOM 1304 C CA . LEU A 1 159 ? -9.141 -4.284 -4.782 1.00 95.00 159 LEU A CA 1
ATOM 1305 C C . LEU A 1 159 ? -8.954 -3.254 -3.658 1.00 95.00 159 LEU A C 1
ATOM 1307 O O . LEU A 1 159 ? -7.900 -3.223 -3.021 1.00 95.00 159 LEU A O 1
ATOM 1311 N N . ILE A 1 160 ? -9.974 -2.439 -3.373 1.00 97.12 160 ILE A N 1
ATOM 1312 C CA . ILE A 1 160 ? -9.940 -1.466 -2.275 1.00 97.12 160 ILE A CA 1
ATOM 1313 C C . ILE A 1 160 ? -9.932 -2.161 -0.908 1.00 97.12 160 ILE A C 1
ATOM 1315 O O . ILE A 1 160 ? -9.195 -1.731 -0.019 1.00 97.12 160 ILE A O 1
ATOM 1319 N N . GLU A 1 161 ? -10.679 -3.251 -0.727 1.00 96.25 161 GLU A N 1
ATOM 1320 C CA . GLU A 1 161 ? -10.624 -4.065 0.494 1.00 96.25 161 GLU A CA 1
ATOM 1321 C C . GLU A 1 161 ? -9.213 -4.622 0.742 1.00 96.25 161 GLU A C 1
ATOM 1323 O O . GLU A 1 161 ? -8.672 -4.482 1.843 1.00 96.25 161 GLU A O 1
ATOM 1328 N N . LYS A 1 162 ? -8.564 -5.176 -0.290 1.00 96.12 162 LYS A N 1
ATOM 1329 C CA . LYS A 1 162 ? -7.177 -5.661 -0.203 1.00 96.12 162 LYS A CA 1
ATOM 1330 C C . LYS A 1 162 ? -6.188 -4.528 0.077 1.00 96.12 162 LYS A C 1
ATOM 1332 O O . LYS A 1 162 ? -5.280 -4.699 0.887 1.00 96.12 162 LYS A O 1
ATOM 1337 N N . MET A 1 163 ? -6.387 -3.349 -0.513 1.00 97.50 163 MET A N 1
ATOM 1338 C CA . MET A 1 163 ? -5.581 -2.156 -0.218 1.00 97.50 163 MET A CA 1
ATOM 1339 C C . MET A 1 163 ? -5.721 -1.703 1.242 1.00 97.50 163 MET A C 1
ATOM 1341 O O . MET A 1 163 ? -4.719 -1.363 1.875 1.00 97.50 163 MET A O 1
ATOM 1345 N N . LYS A 1 164 ? -6.934 -1.740 1.809 1.00 97.69 164 LYS A N 1
ATOM 1346 C CA . LYS A 1 164 ? -7.171 -1.444 3.231 1.00 97.69 164 LYS A CA 1
ATOM 1347 C C . LYS A 1 164 ? -6.433 -2.431 4.130 1.00 97.69 164 LYS A C 1
ATOM 1349 O O . LYS A 1 164 ? -5.716 -2.004 5.035 1.00 97.69 164 LYS A O 1
ATOM 1354 N N . GLN A 1 165 ? -6.540 -3.733 3.853 1.00 96.81 165 GLN A N 1
ATOM 1355 C CA . GLN A 1 165 ? -5.794 -4.766 4.583 1.00 96.81 165 GLN A CA 1
ATOM 1356 C C . GLN A 1 165 ? -4.283 -4.541 4.486 1.00 96.81 165 GLN A C 1
ATOM 1358 O O . GLN A 1 165 ? -3.582 -4.564 5.497 1.00 96.81 165 GLN A O 1
ATOM 1363 N N . LEU A 1 166 ? -3.775 -4.240 3.291 1.00 96.94 166 LEU A N 1
ATOM 1364 C CA . LEU A 1 166 ? -2.365 -3.934 3.095 1.00 96.94 166 LEU A CA 1
ATOM 1365 C C . LEU A 1 166 ? -1.925 -2.735 3.942 1.00 96.94 166 LEU A C 1
ATOM 1367 O O . LEU A 1 166 ? -0.903 -2.813 4.617 1.00 96.94 166 LEU A O 1
ATOM 1371 N N . GLN A 1 167 ? -2.713 -1.660 3.989 1.00 97.69 167 GLN A N 1
ATOM 1372 C CA . GLN A 1 167 ? -2.432 -0.511 4.854 1.00 97.69 167 GLN A CA 1
ATOM 1373 C C . GLN A 1 167 ? -2.419 -0.898 6.340 1.00 97.69 167 GLN A C 1
ATOM 1375 O O . GLN A 1 167 ? -1.558 -0.438 7.086 1.00 97.69 167 GLN A O 1
ATOM 1380 N N . GLY A 1 168 ? -3.317 -1.788 6.773 1.00 96.94 168 GLY A N 1
ATOM 1381 C CA . GLY A 1 168 ? -3.286 -2.349 8.125 1.00 96.94 168 GLY A CA 1
ATOM 1382 C C . GLY A 1 168 ? -1.976 -3.084 8.431 1.00 96.94 168 GLY A C 1
ATOM 1383 O O . GLY A 1 168 ? -1.381 -2.860 9.484 1.00 96.94 168 GLY A O 1
ATOM 1384 N N . ARG A 1 169 ? -1.461 -3.879 7.484 1.00 96.25 169 ARG A N 1
ATOM 1385 C CA . ARG A 1 169 ? -0.158 -4.559 7.619 1.00 96.25 169 ARG A CA 1
ATOM 1386 C C . ARG A 1 169 ? 1.013 -3.576 7.689 1.00 96.25 169 ARG A C 1
ATOM 1388 O O . ARG A 1 169 ? 1.937 -3.802 8.465 1.00 96.25 169 ARG A O 1
ATOM 1395 N N . PHE A 1 170 ? 0.970 -2.471 6.936 1.00 96.56 170 PHE A N 1
ATOM 1396 C CA . PHE A 1 170 ? 1.961 -1.392 7.070 1.00 96.56 170 PHE A CA 1
ATOM 1397 C C . PHE A 1 170 ? 1.975 -0.832 8.494 1.00 96.56 170 PHE A C 1
ATOM 1399 O O . PHE A 1 170 ? 3.049 -0.760 9.091 1.00 96.56 170 PHE A O 1
ATOM 1406 N N . ARG A 1 171 ? 0.796 -0.500 9.041 1.00 95.19 171 ARG A N 1
ATOM 1407 C CA . ARG A 1 171 ? 0.639 0.128 10.364 1.00 95.19 171 ARG A CA 1
ATOM 1408 C C . ARG A 1 171 ? 1.157 -0.742 11.501 1.00 95.19 171 ARG A C 1
ATOM 1410 O O . ARG A 1 171 ? 1.820 -0.240 12.396 1.00 95.19 171 ARG A O 1
ATOM 1417 N N . LEU A 1 172 ? 0.896 -2.043 11.441 1.00 93.75 172 LEU A N 1
ATOM 1418 C CA . LEU A 1 172 ? 1.263 -2.988 12.499 1.00 93.75 172 LEU A CA 1
ATOM 1419 C C . LEU A 1 172 ? 2.716 -3.463 12.439 1.00 93.75 172 LEU A C 1
ATOM 1421 O O . LEU A 1 172 ? 3.189 -4.126 13.366 1.00 93.75 172 LEU A O 1
ATOM 1425 N N . LYS A 1 173 ? 3.443 -3.148 11.359 1.00 92.38 173 LYS A N 1
ATOM 1426 C CA . LYS A 1 173 ? 4.740 -3.772 11.100 1.00 92.38 173 LYS A CA 1
ATOM 1427 C C . LYS A 1 173 ? 5.764 -3.504 12.204 1.00 92.38 173 LYS A C 1
ATOM 1429 O O . LYS A 1 173 ? 6.483 -4.432 12.570 1.00 92.38 173 LYS A O 1
ATOM 1434 N N . LYS A 1 174 ? 5.830 -2.281 12.746 1.00 88.25 174 LYS A N 1
ATOM 1435 C CA . LYS A 1 174 ? 6.796 -1.944 13.810 1.00 88.25 174 LYS A CA 1
ATOM 1436 C C . LYS A 1 174 ? 6.529 -2.678 15.123 1.00 88.25 174 LYS A C 1
ATOM 1438 O O . LYS A 1 174 ? 7.473 -2.976 15.843 1.00 88.25 174 LYS A O 1
ATOM 1443 N N . GLU A 1 175 ? 5.277 -3.017 15.410 1.00 86.25 175 GLU A N 1
ATOM 1444 C CA . GLU A 1 175 ? 4.915 -3.787 16.605 1.00 86.25 175 GLU A CA 1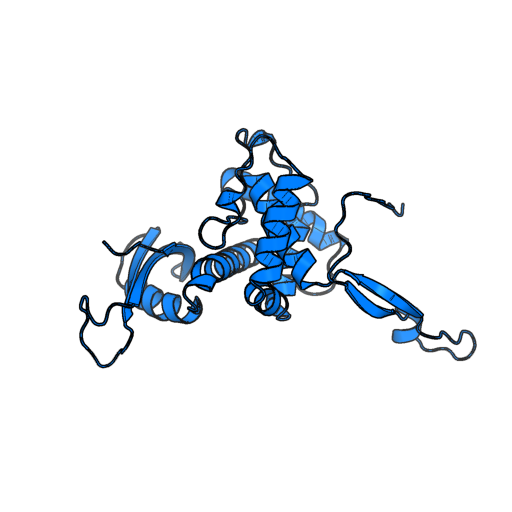
ATOM 1445 C C . GLU A 1 175 ? 5.082 -5.303 16.415 1.00 86.25 175 GLU A C 1
ATOM 1447 O O . GLU A 1 175 ? 4.853 -6.080 17.343 1.00 86.25 175 GLU A O 1
ATOM 1452 N N . GLY A 1 176 ? 5.477 -5.746 15.214 1.00 87.06 176 GLY A N 1
ATOM 1453 C CA . GLY A 1 176 ? 5.676 -7.161 14.906 1.00 87.06 176 GLY A CA 1
ATOM 1454 C C . GLY A 1 176 ? 4.385 -7.981 14.962 1.00 87.06 176 GLY A C 1
ATOM 1455 O O . GLY A 1 176 ? 4.438 -9.176 15.249 1.00 87.06 176 GLY A O 1
ATOM 1456 N N . ARG A 1 177 ? 3.227 -7.350 14.729 1.00 89.31 177 ARG A N 1
ATOM 1457 C CA . ARG A 1 177 ? 1.912 -8.006 14.765 1.00 89.31 177 ARG A CA 1
ATOM 1458 C C . ARG A 1 177 ? 1.412 -8.339 13.370 1.00 89.31 177 ARG A C 1
ATOM 1460 O O . ARG A 1 177 ? 1.619 -7.569 12.432 1.00 89.31 177 ARG A O 1
ATOM 1467 N N . GLN A 1 178 ? 0.706 -9.460 13.260 1.00 91.81 178 GLN A N 1
ATOM 1468 C CA . GLN A 1 178 ? -0.051 -9.796 12.060 1.00 91.81 178 GLN A CA 1
ATOM 1469 C C . GLN A 1 178 ? -1.432 -9.152 12.137 1.00 91.81 178 GLN A C 1
ATOM 1471 O O . GLN A 1 178 ? -2.072 -9.134 13.191 1.00 91.81 178 GLN A O 1
ATOM 1476 N N . LEU A 1 179 ? -1.898 -8.618 11.010 1.00 94.62 179 LEU A N 1
ATOM 1477 C CA . LEU A 1 179 ? -3.225 -8.013 10.935 1.00 94.62 179 LEU A CA 1
ATOM 1478 C C . LEU A 1 179 ? -4.310 -9.067 11.167 1.00 94.62 179 LEU A C 1
ATOM 1480 O O . LEU A 1 179 ? -5.313 -8.800 11.821 1.00 94.62 179 LEU A O 1
ATOM 1484 N N . GLU A 1 180 ? -4.086 -10.266 10.648 1.00 94.81 180 GLU A N 1
ATOM 1485 C CA . GLU A 1 180 ? -5.005 -11.395 10.669 1.00 94.81 180 GLU A CA 1
ATOM 1486 C C . GLU A 1 180 ? -5.362 -11.807 12.104 1.00 94.81 180 GLU A C 1
ATOM 1488 O O . GLU A 1 180 ? -6.538 -12.026 12.395 1.00 94.81 180 GLU A O 1
ATOM 1493 N N . ASP A 1 181 ? -4.384 -11.810 13.015 1.00 92.94 181 ASP A N 1
ATOM 1494 C CA . ASP A 1 181 ? -4.589 -12.146 14.429 1.00 92.94 181 ASP A CA 1
ATOM 1495 C C . ASP A 1 181 ? -5.501 -11.123 15.123 1.00 92.94 181 ASP A C 1
ATOM 1497 O O . ASP A 1 181 ? -6.418 -11.476 15.869 1.00 92.94 181 ASP A O 1
ATOM 1501 N N . ILE A 1 182 ? -5.293 -9.834 14.836 1.00 94.12 182 ILE A N 1
ATOM 1502 C CA . ILE A 1 182 ? -6.107 -8.750 15.397 1.00 94.12 182 ILE A CA 1
ATOM 1503 C C . ILE A 1 182 ? -7.519 -8.793 14.810 1.00 94.12 182 ILE A C 1
ATOM 1505 O O . ILE A 1 182 ? -8.499 -8.675 15.549 1.00 94.12 182 ILE A O 1
ATOM 1509 N N . LEU A 1 183 ? -7.645 -9.000 13.496 1.00 95.62 183 LEU A N 1
ATOM 1510 C CA . LEU A 1 183 ? -8.941 -9.095 12.829 1.00 95.62 183 LEU A CA 1
ATOM 1511 C C . LEU A 1 183 ? -9.748 -10.307 13.299 1.00 95.62 183 LEU A C 1
ATOM 1513 O O . LEU A 1 183 ? -10.971 -10.206 13.384 1.00 95.62 183 LEU A O 1
ATOM 1517 N N . ALA A 1 184 ? -9.110 -11.429 13.638 1.00 93.94 184 ALA A N 1
ATOM 1518 C CA . ALA A 1 184 ? -9.806 -12.592 14.184 1.00 93.94 184 ALA A CA 1
ATOM 1519 C C . ALA A 1 184 ? -10.549 -12.243 15.486 1.00 93.94 184 ALA A C 1
ATOM 1521 O O . ALA A 1 184 ? -11.724 -12.578 15.640 1.00 93.94 184 ALA A O 1
ATOM 1522 N N . ILE A 1 185 ? -9.897 -11.505 16.390 1.00 93.75 185 ILE A N 1
ATOM 1523 C CA . ILE A 1 185 ? -10.504 -11.051 17.649 1.00 93.75 185 ILE A CA 1
ATOM 1524 C C . ILE A 1 185 ? -11.557 -9.967 17.379 1.00 93.75 185 ILE A C 1
ATOM 1526 O O . ILE A 1 185 ? -12.681 -10.047 17.882 1.00 93.75 185 ILE A O 1
ATOM 1530 N N . ALA A 1 186 ? -11.207 -8.973 16.559 1.00 95.12 186 ALA A N 1
ATOM 1531 C CA . ALA A 1 186 ? -12.060 -7.831 16.254 1.00 95.12 186 ALA A CA 1
ATOM 1532 C C . ALA A 1 186 ? -13.387 -8.250 15.604 1.00 95.12 186 ALA A C 1
ATOM 1534 O O . ALA A 1 186 ? -14.441 -7.768 16.006 1.00 95.12 186 ALA A O 1
ATOM 1535 N N . ASN A 1 187 ? -13.369 -9.200 14.662 1.00 94.44 187 ASN A N 1
ATOM 1536 C CA . ASN A 1 187 ? -14.587 -9.697 14.015 1.00 94.44 187 ASN A CA 1
ATOM 1537 C C . ASN A 1 187 ? -15.552 -10.333 15.028 1.00 94.44 187 ASN A C 1
ATOM 1539 O O . ASN A 1 187 ? -16.737 -10.014 15.031 1.00 94.44 187 ASN A O 1
ATOM 1543 N N . VAL A 1 188 ? -15.055 -11.167 15.951 1.00 94.62 188 VAL A N 1
ATOM 1544 C CA . VAL A 1 188 ? -15.892 -11.798 16.993 1.00 94.62 188 VAL A CA 1
ATOM 1545 C C . VAL A 1 188 ? -16.526 -10.757 17.922 1.00 94.62 188 VAL A C 1
ATOM 1547 O O . VAL A 1 188 ? -17.656 -10.933 18.387 1.00 94.62 188 VAL A O 1
ATOM 1550 N N . GLN A 1 189 ? -15.808 -9.673 18.216 1.00 94.25 189 GLN A N 1
ATOM 1551 C CA . GLN A 1 189 ? -16.339 -8.553 18.992 1.00 94.25 189 GLN A CA 1
ATOM 1552 C C . GLN A 1 189 ? 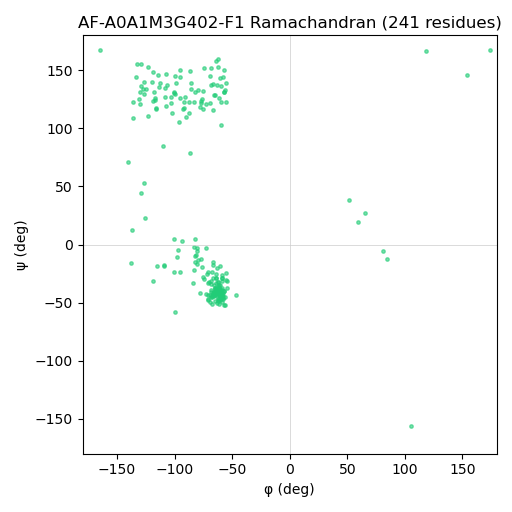-17.379 -7.758 18.185 1.00 94.25 189 GLN A C 1
ATOM 1554 O O . GLN A 1 189 ? -18.445 -7.438 18.711 1.00 94.25 189 GLN A O 1
ATOM 1559 N N . ALA A 1 190 ? -17.097 -7.495 16.908 1.00 94.12 190 ALA A N 1
ATOM 1560 C CA . ALA A 1 190 ? -17.907 -6.673 16.015 1.00 94.12 190 ALA A CA 1
ATOM 1561 C C . ALA A 1 190 ? -19.260 -7.310 15.659 1.00 94.12 190 ALA A C 1
ATOM 1563 O O . ALA A 1 190 ? -20.246 -6.591 15.503 1.00 94.12 190 ALA A O 1
ATOM 1564 N N . GLU A 1 191 ? -19.350 -8.643 15.593 1.00 93.38 191 GLU A N 1
ATOM 1565 C CA . GLU A 1 191 ? -20.617 -9.365 15.372 1.00 93.38 191 GLU A CA 1
ATOM 1566 C C . GLU A 1 191 ? -21.668 -9.067 16.454 1.00 93.38 191 GLU A C 1
ATOM 1568 O O . GLU A 1 191 ? -22.871 -9.071 16.196 1.00 93.38 191 GLU A O 1
ATOM 1573 N N . LYS A 1 192 ? -21.224 -8.750 17.675 1.00 92.88 192 LYS A N 1
ATOM 1574 C CA . LYS A 1 192 ? -22.109 -8.449 18.812 1.00 92.88 192 LYS A CA 1
ATOM 1575 C C . LYS A 1 192 ? -22.633 -7.012 18.795 1.00 92.88 192 LYS A C 1
ATOM 1577 O O . LYS A 1 192 ? -23.489 -6.669 19.607 1.00 92.88 192 LYS A O 1
ATOM 1582 N N . ILE A 1 193 ? -22.109 -6.171 17.907 1.00 93.06 193 ILE A N 1
ATOM 1583 C CA . ILE A 1 193 ? -22.450 -4.754 17.810 1.00 93.06 193 ILE A CA 1
ATOM 1584 C C . ILE A 1 193 ? -23.449 -4.574 16.664 1.00 93.06 193 ILE A C 1
ATOM 1586 O O . ILE A 1 193 ? -23.255 -5.089 15.561 1.00 93.06 193 ILE A O 1
ATOM 1590 N N . ALA A 1 194 ? -24.540 -3.856 16.930 1.00 91.69 194 ALA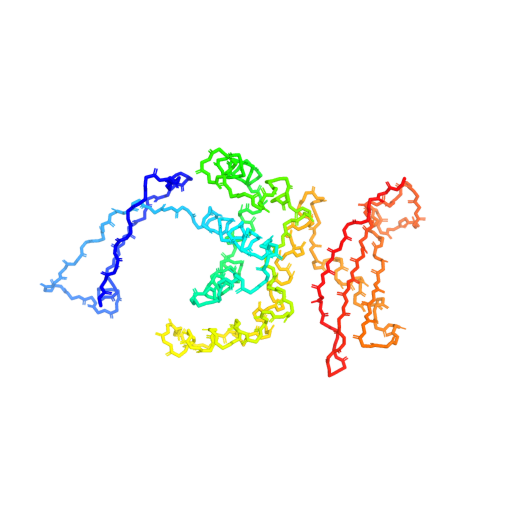 A N 1
ATOM 1591 C CA . ALA A 1 194 ? -25.531 -3.502 15.919 1.00 91.69 194 ALA A CA 1
ATOM 1592 C C . ALA A 1 194 ? -25.142 -2.204 15.192 1.00 91.69 194 ALA A C 1
ATOM 1594 O O . ALA A 1 194 ? -24.551 -1.310 15.793 1.00 91.69 194 ALA A O 1
ATOM 1595 N N . GLY A 1 195 ? -25.537 -2.087 13.923 1.00 92.19 195 GLY A N 1
ATOM 1596 C CA . GLY A 1 195 ? -25.317 -0.899 13.095 1.00 92.19 195 GLY A CA 1
ATOM 1597 C C . GLY A 1 195 ? -24.449 -1.160 11.863 1.00 92.19 195 GLY A C 1
ATOM 1598 O O . GLY A 1 195 ? -23.806 -2.203 11.737 1.00 92.19 195 GLY A O 1
ATOM 1599 N N . ASP A 1 196 ? -24.454 -0.190 10.948 1.00 92.75 196 ASP A N 1
ATOM 1600 C CA . ASP A 1 196 ? -23.732 -0.277 9.672 1.00 92.75 196 ASP A CA 1
ATOM 1601 C C . ASP A 1 196 ? -22.251 0.104 9.791 1.00 92.75 196 ASP A C 1
ATOM 1603 O O . ASP A 1 196 ? -21.440 -0.296 8.960 1.00 92.75 196 ASP A O 1
ATOM 1607 N N . ILE A 1 197 ? -21.887 0.863 10.826 1.00 94.44 197 ILE A N 1
ATOM 1608 C CA . ILE A 1 197 ? -20.507 1.230 11.153 1.00 94.44 197 ILE A CA 1
ATOM 1609 C C . ILE A 1 197 ? -20.212 0.666 12.536 1.00 94.44 197 ILE A C 1
ATOM 1611 O O . ILE A 1 197 ? -20.927 0.960 13.493 1.00 94.44 197 ILE A O 1
ATOM 1615 N N . VAL A 1 198 ? -19.171 -0.155 12.629 1.00 96.12 198 VAL A N 1
ATOM 1616 C CA . VAL A 1 198 ? -18.814 -0.882 13.847 1.00 96.12 198 VAL A CA 1
ATOM 1617 C C . VAL A 1 198 ? -17.354 -0.601 14.179 1.00 96.12 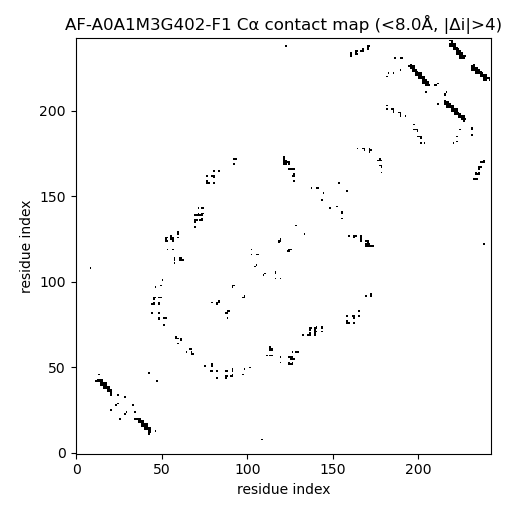198 VAL A C 1
ATOM 1619 O O . VAL A 1 198 ? -16.492 -0.763 13.322 1.00 96.12 198 VAL A O 1
ATOM 1622 N N . SER A 1 199 ? -17.073 -0.205 15.419 1.00 95.62 199 SER A N 1
ATOM 1623 C CA . SER A 1 199 ? -15.708 -0.075 15.942 1.00 95.62 199 SER A CA 1
ATOM 1624 C C . SER A 1 199 ? -15.530 -0.997 17.143 1.00 95.62 199 SER A C 1
ATOM 1626 O O . SER A 1 199 ? -16.437 -1.142 17.967 1.00 95.62 199 SER A O 1
ATOM 1628 N N . THR A 1 200 ? -14.367 -1.635 17.232 1.00 95.44 200 THR A N 1
ATOM 1629 C CA . THR A 1 200 ? -13.986 -2.525 18.332 1.00 95.44 200 THR A CA 1
ATOM 1630 C C . THR A 1 200 ? -12.585 -2.199 18.813 1.00 95.44 200 THR A C 1
ATOM 1632 O O . THR A 1 200 ? -11.707 -1.909 18.001 1.00 95.44 200 THR A O 1
ATOM 1635 N N . VAL A 1 201 ? -12.355 -2.326 20.119 1.00 95.44 201 VAL A N 1
ATOM 1636 C CA . VAL A 1 201 ? -11.016 -2.213 20.700 1.00 95.44 201 VAL A CA 1
ATOM 1637 C C . VAL A 1 201 ? -10.490 -3.608 21.016 1.00 95.44 201 VAL A C 1
ATOM 1639 O O . VAL A 1 201 ? -10.994 -4.290 21.909 1.00 95.44 201 VAL A O 1
ATOM 1642 N N . VAL A 1 202 ? -9.444 -4.012 20.301 1.00 92.06 202 VAL A N 1
ATOM 1643 C CA . VAL A 1 202 ? -8.710 -5.248 20.565 1.00 92.06 202 VAL A CA 1
ATOM 1644 C C . VAL A 1 202 ? -7.554 -4.940 21.501 1.00 92.06 202 VAL A C 1
ATOM 1646 O O . VAL A 1 202 ? -6.647 -4.182 21.158 1.00 92.06 202 VAL A O 1
ATOM 1649 N N . VAL A 1 203 ? -7.577 -5.549 22.684 1.00 89.25 203 VAL A N 1
ATOM 1650 C CA . VAL A 1 203 ? -6.432 -5.579 23.595 1.00 89.25 203 VAL A CA 1
ATOM 1651 C C . VAL A 1 203 ? -5.651 -6.850 23.301 1.00 89.25 203 VAL A C 1
ATOM 1653 O O . VAL A 1 203 ? -6.172 -7.954 23.453 1.00 89.25 203 VAL A O 1
ATOM 1656 N N . TYR A 1 204 ? -4.414 -6.698 22.841 1.00 81.94 204 TYR A N 1
ATOM 1657 C CA . TYR A 1 204 ? -3.544 -7.828 22.555 1.00 81.94 204 TYR A CA 1
ATOM 1658 C C . TYR A 1 204 ? -2.709 -8.142 23.789 1.00 81.94 204 TYR A C 1
ATOM 1660 O O . TYR A 1 204 ? -1.991 -7.279 24.295 1.00 81.94 204 TYR A O 1
ATOM 1668 N N . MET A 1 205 ? -2.813 -9.371 24.283 1.00 81.88 205 MET A N 1
ATOM 1669 C CA . MET A 1 205 ? -2.102 -9.822 25.477 1.00 81.88 205 MET A CA 1
ATOM 1670 C C . MET A 1 205 ? -0.798 -10.530 25.093 1.00 81.88 205 MET A C 1
ATOM 1672 O O . MET A 1 205 ? -0.741 -11.218 24.076 1.00 81.88 205 MET A O 1
ATOM 1676 N N . ALA A 1 206 ? 0.258 -10.356 25.890 1.00 80.44 206 ALA A N 1
ATOM 1677 C CA . ALA A 1 206 ? 1.522 -11.068 25.710 1.00 80.44 206 ALA A CA 1
ATOM 1678 C C . ALA A 1 206 ? 1.349 -12.575 25.953 1.00 80.44 206 ALA A C 1
ATOM 1680 O O . ALA A 1 206 ? 1.882 -13.376 25.188 1.00 80.44 206 ALA A O 1
ATOM 1681 N N . ASP A 1 207 ? 0.579 -12.937 26.981 1.00 81.19 207 ASP A N 1
ATOM 1682 C CA . ASP A 1 207 ? 0.184 -14.305 27.292 1.00 81.19 207 ASP A CA 1
ATOM 1683 C C . ASP A 1 207 ? -1.354 -14.413 27.330 1.00 81.19 207 ASP A C 1
ATOM 1685 O O . ASP A 1 207 ? -1.990 -13.879 28.247 1.00 81.19 207 ASP A O 1
ATOM 1689 N N . PRO A 1 208 ? -1.977 -15.106 26.358 1.00 79.56 208 PRO A N 1
ATOM 1690 C CA . PRO A 1 208 ? -3.419 -15.344 26.346 1.00 79.56 208 PRO A CA 1
ATOM 1691 C C . PRO A 1 208 ? -3.949 -16.138 27.551 1.00 79.56 208 PRO A C 1
ATOM 1693 O O . PRO A 1 208 ? -5.154 -16.117 27.797 1.00 79.56 208 PRO A O 1
ATOM 1696 N N . ALA A 1 209 ? -3.090 -16.860 28.282 1.00 84.56 209 ALA A N 1
ATOM 1697 C CA . ALA A 1 209 ? -3.471 -17.623 29.470 1.00 84.56 209 ALA A CA 1
ATOM 1698 C C . ALA A 1 209 ? -3.558 -16.762 30.742 1.00 84.56 209 ALA A C 1
ATOM 1700 O O . ALA A 1 209 ? -4.130 -17.201 31.743 1.00 84.56 209 ALA A O 1
ATOM 1701 N N . LEU A 1 210 ? -3.003 -15.547 30.720 1.00 82.38 210 LEU A N 1
ATOM 1702 C CA . LEU A 1 210 ? -3.072 -14.600 31.827 1.00 82.38 210 LEU A CA 1
ATOM 1703 C C . LEU A 1 210 ? -4.240 -13.617 31.635 1.00 82.38 210 LEU A C 1
ATOM 1705 O O . LEU A 1 210 ? -4.611 -13.305 30.503 1.00 82.38 210 LEU A O 1
ATOM 1709 N N . PRO A 1 211 ? -4.838 -13.104 32.727 1.00 83.38 211 PRO A N 1
ATOM 1710 C CA . PRO A 1 211 ? -5.903 -12.113 32.628 1.00 83.38 211 PRO A CA 1
ATOM 1711 C C . PRO A 1 211 ? -5.404 -10.804 32.002 1.00 83.38 211 PRO A C 1
ATOM 1713 O O . PRO A 1 211 ? -4.212 -10.482 32.043 1.00 83.38 211 PRO A O 1
ATOM 1716 N N . GLU A 1 212 ? -6.340 -10.027 31.459 1.00 82.94 212 GLU A N 1
ATOM 1717 C CA . GLU A 1 212 ? -6.062 -8.672 30.985 1.00 82.94 212 GLU A CA 1
ATOM 1718 C C . GLU A 1 212 ? -5.545 -7.801 32.141 1.00 82.94 212 GLU A C 1
ATOM 1720 O O . GLU A 1 212 ? -6.079 -7.824 33.254 1.00 82.94 212 GLU A O 1
ATOM 1725 N N . GLY A 1 213 ? -4.508 -7.006 31.884 1.00 79.88 213 GLY A N 1
ATOM 1726 C CA . GLY A 1 213 ? -3.963 -6.083 32.872 1.00 79.88 213 GLY A CA 1
ATOM 1727 C C . GLY A 1 213 ? -2.688 -5.393 32.393 1.00 79.88 213 GLY A C 1
ATOM 1728 O O . GLY A 1 213 ? -2.084 -5.831 31.417 1.00 79.88 213 GLY A O 1
ATOM 1729 N N . PRO A 1 214 ? -2.218 -4.336 33.078 1.00 77.94 214 PRO A N 1
ATOM 1730 C CA . PRO A 1 214 ? -1.060 -3.552 32.635 1.00 77.94 214 PRO A CA 1
ATOM 1731 C C . PRO A 1 214 ? 0.211 -4.381 32.404 1.00 77.94 214 PRO A C 1
ATOM 1733 O O . PRO A 1 214 ? 1.008 -4.049 31.538 1.00 77.94 214 PRO A O 1
ATOM 1736 N N . ALA A 1 215 ? 0.383 -5.473 33.155 1.00 79.31 215 ALA A N 1
ATOM 1737 C CA . ALA A 1 215 ? 1.529 -6.372 33.039 1.00 79.31 215 ALA A CA 1
ATOM 1738 C C . ALA A 1 215 ? 1.426 -7.386 31.881 1.00 79.31 215 ALA A C 1
ATOM 1740 O O . ALA A 1 215 ? 2.435 -7.985 31.520 1.00 79.31 215 ALA A O 1
ATOM 1741 N N . ASN A 1 216 ? 0.230 -7.597 31.319 1.00 82.50 216 ASN A N 1
ATOM 1742 C CA . ASN A 1 216 ? -0.022 -8.560 30.242 1.00 82.50 216 ASN A CA 1
ATOM 1743 C C . ASN A 1 216 ? -0.461 -7.884 28.930 1.00 82.50 216 ASN A C 1
ATOM 1745 O O . ASN A 1 216 ? -0.367 -8.477 27.861 1.00 82.50 216 ASN A O 1
ATOM 1749 N N . ASN A 1 217 ? -0.917 -6.632 28.980 1.00 82.06 217 ASN A N 1
ATOM 1750 C CA . ASN A 1 217 ? -1.340 -5.876 27.809 1.00 82.06 217 ASN A CA 1
ATOM 1751 C C . ASN A 1 217 ? -0.118 -5.458 26.981 1.00 82.06 217 ASN A C 1
ATOM 1753 O O . ASN A 1 217 ? 0.753 -4.738 27.457 1.00 82.06 217 ASN A O 1
ATOM 1757 N N . ASN A 1 218 ? -0.081 -5.886 25.724 1.00 81.88 218 ASN A N 1
ATOM 1758 C CA . ASN A 1 218 ? 1.058 -5.752 24.815 1.00 81.88 218 ASN A CA 1
ATOM 1759 C C . ASN A 1 218 ? 0.677 -5.059 23.489 1.00 81.88 218 ASN A C 1
ATOM 1761 O O . ASN A 1 218 ? 1.314 -5.266 22.454 1.00 81.88 218 ASN A O 1
ATOM 1765 N N . GLY A 1 219 ? -0.410 -4.286 23.517 1.00 87.69 219 GLY A N 1
ATOM 1766 C CA . GLY A 1 219 ? -0.931 -3.514 22.392 1.00 87.69 219 GLY A CA 1
ATOM 1767 C C . GLY A 1 219 ? -2.432 -3.267 22.525 1.00 87.69 219 GLY A C 1
ATOM 1768 O O . GLY A 1 219 ? -3.166 -4.106 23.055 1.00 87.69 219 GLY A O 1
ATOM 1769 N N . LYS A 1 220 ? -2.898 -2.110 22.054 1.00 92.56 220 LYS A N 1
ATOM 1770 C CA . LYS A 1 220 ? -4.324 -1.792 21.934 1.00 92.56 220 LYS A CA 1
ATOM 1771 C C . LYS A 1 220 ? -4.602 -1.261 20.538 1.00 92.56 220 LYS A C 1
ATOM 1773 O O . LYS A 1 220 ? -3.913 -0.361 20.068 1.00 92.56 220 LYS A O 1
ATOM 1778 N N . TYR A 1 221 ? -5.631 -1.801 19.902 1.00 94.44 221 TYR A N 1
ATOM 1779 C CA . TYR A 1 221 ? -5.952 -1.508 18.513 1.00 94.44 221 TYR A CA 1
ATOM 1780 C C . TYR A 1 221 ? -7.418 -1.160 18.380 1.00 94.44 221 TYR A C 1
ATOM 1782 O O . TYR A 1 221 ? -8.278 -1.947 18.769 1.00 94.44 221 TYR A O 1
ATOM 1790 N N . GLU A 1 222 ? -7.701 -0.002 17.802 1.00 96.25 222 GLU A N 1
ATOM 1791 C CA . GLU A 1 222 ? -9.044 0.315 17.348 1.00 96.25 222 GLU A CA 1
ATOM 1792 C C . GLU A 1 222 ? -9.215 -0.208 15.924 1.00 96.25 222 GLU A C 1
ATOM 1794 O O . GLU A 1 222 ? -8.449 0.149 15.027 1.00 96.25 222 GLU A O 1
ATOM 1799 N N . VAL A 1 223 ? -10.206 -1.067 15.715 1.00 97.25 223 VAL A N 1
ATOM 1800 C CA . VAL A 1 223 ? -10.507 -1.670 14.417 1.00 97.25 223 VAL A CA 1
ATOM 1801 C C . VAL A 1 223 ? -11.892 -1.224 13.988 1.00 97.25 223 VAL A C 1
ATOM 1803 O O . VAL A 1 223 ? -12.868 -1.436 14.707 1.00 97.25 223 VAL A O 1
ATOM 1806 N N . HIS A 1 224 ? -11.968 -0.631 12.801 1.00 97.56 224 HIS A N 1
ATOM 1807 C CA . HIS A 1 224 ? -13.205 -0.131 12.219 1.00 97.56 224 HIS A CA 1
ATOM 1808 C C . HIS A 1 224 ? -13.671 -1.040 11.089 1.00 97.56 224 HIS A C 1
ATOM 1810 O O . HIS A 1 224 ? -12.885 -1.450 10.230 1.00 97.56 224 HIS A O 1
ATOM 1816 N N . PHE A 1 225 ? -14.971 -1.299 11.067 1.00 97.44 225 PHE A N 1
ATOM 1817 C CA . PHE A 1 225 ? -15.660 -2.094 10.067 1.00 97.44 225 PHE A CA 1
ATOM 1818 C C . PHE A 1 225 ? -16.873 -1.349 9.523 1.00 97.44 225 PHE A C 1
ATOM 1820 O O . PHE A 1 225 ? -17.508 -0.542 10.208 1.00 97.44 225 PHE A O 1
ATOM 1827 N N . LYS A 1 226 ? -17.252 -1.713 8.302 1.00 95.19 226 LYS A N 1
ATOM 1828 C CA . LYS A 1 226 ? -18.530 -1.365 7.698 1.00 95.19 226 LYS A CA 1
ATOM 1829 C C . LYS A 1 226 ? -19.313 -2.638 7.407 1.00 95.19 226 LYS A C 1
ATOM 1831 O O . LYS A 1 226 ? -18.780 -3.568 6.806 1.00 95.19 226 LYS A O 1
ATOM 1836 N N . ARG A 1 227 ? -20.581 -2.690 7.805 1.00 93.88 227 ARG A N 1
ATOM 1837 C CA . ARG A 1 227 ? -21.471 -3.801 7.472 1.00 93.88 227 ARG A CA 1
ATOM 1838 C C . ARG A 1 227 ? -22.053 -3.571 6.081 1.00 93.88 227 ARG A C 1
ATOM 1840 O O . ARG A 1 227 ? -22.664 -2.540 5.817 1.00 93.88 227 ARG A O 1
ATOM 1847 N N . GLN A 1 228 ? -21.841 -4.519 5.177 1.00 90.81 228 GLN A N 1
ATOM 1848 C CA . GLN A 1 228 ? -22.375 -4.489 3.818 1.00 90.81 228 GLN A CA 1
ATOM 1849 C C . GLN A 1 228 ? -23.047 -5.824 3.524 1.00 90.81 228 GLN A C 1
ATOM 1851 O O . GLN A 1 228 ? -22.421 -6.877 3.638 1.00 90.81 228 GLN A O 1
ATOM 1856 N N . SER A 1 229 ? -24.343 -5.789 3.203 1.00 88.94 229 SER A N 1
ATOM 1857 C CA . SER A 1 229 ? -25.143 -6.996 2.936 1.00 88.94 229 SER A CA 1
ATOM 1858 C C . SER A 1 229 ? -25.032 -8.056 4.045 1.00 88.94 229 SER A C 1
ATOM 1860 O O . SER A 1 229 ? -24.943 -9.251 3.778 1.00 88.94 229 SER A O 1
ATOM 1862 N N . GLY A 1 230 ? -24.989 -7.608 5.306 1.00 86.38 230 GLY A N 1
ATOM 1863 C CA . GLY A 1 230 ? -24.856 -8.470 6.485 1.00 86.38 230 GLY A CA 1
ATOM 1864 C C . GLY A 1 230 ? -23.433 -8.944 6.807 1.00 86.38 230 GLY A C 1
ATOM 1865 O O . GLY A 1 230 ? -23.240 -9.528 7.865 1.00 86.38 230 GLY A O 1
ATOM 1866 N N . LYS A 1 231 ? -22.433 -8.660 5.961 1.00 91.56 231 LYS A N 1
ATOM 1867 C CA . LYS A 1 231 ? -21.024 -9.023 6.183 1.00 91.56 231 LYS A CA 1
ATOM 1868 C C . LYS A 1 231 ? -20.228 -7.842 6.742 1.00 91.56 231 LYS A C 1
ATOM 1870 O O . LYS A 1 231 ? -20.391 -6.715 6.277 1.00 91.56 231 LYS A O 1
ATOM 1875 N N . LEU A 1 232 ? -19.346 -8.094 7.708 1.00 93.94 232 LEU A N 1
ATOM 1876 C CA . LEU A 1 232 ? -18.373 -7.110 8.188 1.00 93.94 232 LEU A CA 1
ATOM 1877 C C . LEU A 1 232 ? -17.208 -6.973 7.199 1.00 93.94 232 LEU A C 1
ATOM 1879 O O . LEU A 1 232 ? -16.517 -7.946 6.896 1.00 93.94 232 LEU A O 1
ATOM 1883 N N . ILE A 1 233 ? -16.992 -5.755 6.709 1.00 95.69 233 ILE A N 1
ATOM 1884 C CA . ILE A 1 233 ? -15.875 -5.381 5.841 1.00 95.69 233 ILE A CA 1
ATOM 1885 C C . ILE A 1 233 ? -14.912 -4.510 6.641 1.00 95.69 233 ILE A C 1
ATOM 1887 O O . ILE A 1 233 ? -15.322 -3.517 7.239 1.00 95.69 233 ILE A O 1
ATOM 1891 N N . PHE A 1 234 ? -13.636 -4.888 6.668 1.00 97.19 234 PHE A N 1
ATOM 1892 C CA . PHE A 1 234 ? -12.590 -4.121 7.342 1.00 97.19 234 PHE A CA 1
ATOM 1893 C C . PHE A 1 234 ? -12.371 -2.767 6.653 1.00 97.19 234 PHE A C 1
ATOM 1895 O O . PHE A 1 234 ? -12.151 -2.712 5.443 1.00 97.19 234 PHE A O 1
ATOM 1902 N N . GLU A 1 235 ? -12.391 -1.678 7.425 1.00 96.12 235 GLU A N 1
ATOM 1903 C CA . GLU A 1 235 ? -12.144 -0.323 6.923 1.00 96.12 235 GLU A CA 1
ATOM 1904 C C . GLU A 1 235 ? -10.713 0.131 7.211 1.00 96.12 235 GLU A C 1
ATOM 1906 O O . GLU A 1 235 ? -9.977 0.475 6.287 1.00 96.12 235 GLU A O 1
ATOM 1911 N N . HIS A 1 236 ? -10.317 0.153 8.485 1.00 96.12 236 HIS A N 1
ATOM 1912 C CA . HIS A 1 236 ? -8.966 0.517 8.905 1.00 96.12 236 HIS A CA 1
ATOM 1913 C C . HIS A 1 236 ? -8.696 0.103 10.357 1.00 96.12 236 HIS A C 1
ATOM 1915 O O . HIS A 1 236 ? -9.605 -0.234 11.115 1.00 96.12 236 HIS A O 1
ATOM 1921 N N . ILE A 1 237 ? -7.421 0.159 10.736 1.00 95.75 237 ILE A N 1
ATOM 1922 C CA . ILE A 1 237 ? -6.933 -0.100 12.090 1.00 95.75 237 ILE A CA 1
ATOM 1923 C C . ILE A 1 237 ? -6.081 1.068 12.572 1.00 95.75 237 ILE A C 1
ATOM 1925 O O . ILE A 1 237 ? -5.272 1.595 11.805 1.00 95.75 237 ILE A O 1
ATOM 1929 N N . THR A 1 238 ? -6.228 1.445 13.834 1.00 94.38 238 THR A N 1
ATOM 1930 C CA . THR A 1 238 ? -5.435 2.488 14.487 1.00 94.38 238 THR A CA 1
ATOM 1931 C C . THR A 1 238 ? -4.788 1.917 15.742 1.00 94.38 238 THR A C 1
ATOM 1933 O O . THR A 1 238 ? -5.444 1.245 16.536 1.00 94.38 238 THR A O 1
ATOM 1936 N N . ILE A 1 239 ? -3.494 2.181 15.924 1.00 91.94 239 ILE A N 1
ATOM 1937 C CA . ILE A 1 239 ? -2.777 1.829 17.152 1.00 91.94 239 ILE A CA 1
ATOM 1938 C C . ILE A 1 239 ? -3.160 2.851 18.222 1.00 91.94 239 ILE A C 1
ATOM 1940 O O . ILE A 1 239 ? -2.993 4.056 18.027 1.00 91.94 239 ILE A O 1
ATOM 1944 N N . ILE A 1 240 ? -3.677 2.375 19.351 1.00 89.88 240 ILE A N 1
ATOM 1945 C CA . ILE A 1 240 ? -3.974 3.204 20.516 1.00 89.88 240 ILE A CA 1
ATOM 1946 C C . ILE A 1 240 ? -2.718 3.206 21.386 1.00 89.88 240 ILE A C 1
ATOM 1948 O O . ILE A 1 240 ? -2.378 2.186 21.988 1.00 89.88 240 ILE A O 1
ATOM 1952 N N . ALA A 1 241 ? -2.026 4.345 21.452 1.00 76.81 241 ALA A N 1
ATOM 1953 C CA . ALA A 1 241 ? -0.883 4.499 22.345 1.00 76.81 241 ALA A CA 1
ATOM 1954 C C . ALA A 1 241 ? -1.303 4.201 23.796 1.00 76.81 241 ALA A C 1
ATOM 1956 O O . ALA A 1 241 ? -2.343 4.673 24.262 1.00 76.81 241 ALA A O 1
ATOM 1957 N N . GLY A 1 242 ? -0.509 3.390 24.498 1.00 63.62 242 GLY A N 1
ATOM 1958 C CA . GLY A 1 242 ? -0.701 3.166 25.928 1.00 63.62 242 GLY A CA 1
ATOM 1959 C C . GLY A 1 242 ? -0.455 4.464 26.695 1.00 63.62 242 GLY A C 1
ATOM 1960 O O . GLY A 1 242 ? 0.572 5.105 26.480 1.00 63.62 242 GLY A O 1
ATOM 1961 N N . ASN A 1 243 ? -1.405 4.848 27.551 1.00 41.78 243 ASN A N 1
ATOM 1962 C CA . ASN A 1 243 ? -1.170 5.847 28.599 1.00 41.78 243 ASN A CA 1
ATOM 1963 C C . ASN A 1 243 ? -0.204 5.304 29.653 1.00 41.78 243 ASN A C 1
ATOM 1965 O O . ASN A 1 243 ? -0.323 4.096 29.968 1.00 41.78 243 ASN A O 1
#

Mean predicted aligned error: 6.36 Å

Solvent-accessible surface area (backbone atoms only — not comparable to full-atom values): 14557 Å² total; per-residue (Å²): 134,92,84,85,88,86,67,96,81,63,77,69,70,66,57,44,78,44,73,49,70,56,69,60,50,77,76,55,75,43,84,93,67,72,77,75,66,45,79,42,83,38,68,36,65,36,58,57,49,52,52,48,47,51,50,40,24,56,46,70,49,42,89,55,69,89,73,47,81,34,84,81,45,35,57,55,56,54,53,46,50,55,35,38,79,71,46,38,45,57,57,33,67,70,35,58,65,60,52,52,49,52,48,56,50,37,61,74,75,58,74,48,95,74,56,63,71,76,44,67,37,51,75,58,45,54,60,68,77,54,78,92,47,44,66,55,33,44,54,33,35,53,61,42,50,79,74,72,59,87,80,87,74,78,52,67,67,57,48,51,44,50,45,27,54,50,47,35,42,42,40,32,47,87,77,72,49,62,53,65,65,53,47,59,55,34,50,66,56,41,72,76,52,83,69,55,66,42,76,34,77,42,74,40,51,74,46,86,89,55,72,91,43,86,93,30,55,68,49,37,34,43,39,35,30,36,48,54,97,90,39,81,39,73,57,51,65,44,81,48,79,82,130

Radius of gyration: 21.13 Å; Cα contacts (8 Å, |Δi|>4): 293; chains: 1; bounding box: 46×45×70 Å

Nearest PDB structures (foldseek):
  6hxy-assembly1_A-2  TM=3.712E-01  e=8.391E-01  Danio rerio
  6hxt-assembly2_C  TM=3.662E-01  e=1.886E+00  Homo sapiens
  5ve8-assembly1_A  TM=2.018E-01  e=9.030E+00  Kluyveromyces lactis

Foldseek 3Di:
DDDDDDDPLDDLPPWDKDFDDDPCCVVPPDPVPDDDTDIDIGHDLLLVLLVLLVVLQLLQLDPDPVSRDQAVNLVSLQSNLVCVVVCSLVVSLVCPVSQVVVLVSCVPRVDDPRDDSVCSALQNRDRQHDPVCLVVNLVNVVVCCVPPDDDDGDHSVVSSLSVQLSSQCSNCSVLVDHPVVQVVVFVVVQLVDDDQKGKDKDFDFPDPVDDDDPVGGSWIKIWIWGQDPNDTGTRHIHTDDDD

Secondary structure (DSSP, 8-state):
-------TT----SEEEEEE--HHHHHS--GGG----EEEEEE-HHHHHHHHHHHHHHHHT-SSGGG---TTTHHHHHHHHHHHHTTHHHHHHH-HHHHHHHHHHHHHH---TT--GGGGSTTT---SPPGGGHHHHHHHHHHHHHHH--S-PPPHHHHHHHHHHHHHHHHHGGGT--HHHHHHHHHHHHTTS-SSEEEEEEEEES-TTSPSSTTTEEEEEEEEEEEETTEEEEEEEEE----

Sequence (243 aa):
MSHIEVSVRSLKTPFTVRPIQSILWEAFPNVAYAETPFEVMIVEPRKTFLEKAFLLHEEFGKPDKSKIRYARMSRHFYDMVMNMDAGVGADALADHELYNHLIVHRQGYSRIPWVDYQTLQHETLTFVPPVEMLEQYRNDYAAMQEAMIYGDPPGFDELIEKMKQLQGRFRLKKEGRQLEDILAIANVQAEKIAGDIVSTVVVYMADPALPEGPANNNGKYEVHFKRQSGKLIFEHITIIAGN